Protein AF-A0A8T3NJ87-F1 (afdb_monomer_lite)

Sequence (225 aa):
AALAARLRGDHRGWWRPLTWGAAATLLGWALFVALNPFLWPAPARRTGDLFRYRQFEIDRQMRNHPNVAVRDLGDRVTLILDRALVRRTWASTTLHVPVDVALAAIGLGALLLLSWRDWRQRGLIGPAAVVIVWLLAYLVGMTWGYGYDQARYIAPIFLLATLLSGVGAEALLRSSITVWRLAPEAVSRYIRRAPVSEATPPHAQTIRAPHPGYHGGRSNVWSNR

Secondary structure (DSSP, 8-state):
-HHHHHTTS-GGGTHHHHHHHHHHHHHHHHHHHHH-GGG-S-HHHHHHHHHHHHHHHHHHHHHH-GGGB--SHHHHHHHHHHHHHTTT-S---TTS--HHHHHHHHHHHHHHHHHHHHHHHHSS--HHHHHHHHHHHHHHHHHHH--B--HHHHHHHHHHHHHHHHHHHHHHHHHHHHHHHHHHHHHHHHHHHS-----------------S-------------

pLDDT: mean 86.14, std 13.34, range [49.94, 98.0]

Foldseek 3Di:
DVVVVLVVPCPVPQCVLVVVVVVVVVVVLVVVCVVDVQCPPPNVVSVVVVVVVLLVVLVVVCVVCVVFFDDDLVVLLVLLCCVQQQPPAPDQDPVSHGLLNVLLVQLLVVLVVVQVCCCVPRVHGDSSNVVVVVLVVVSVVLSVSPGGDDPVSNVVSNVSSVVSSVSSVVSVVVVVVVCVVCVVVVVVVVVVPPPPPPPVVPPPPVPPDDDPDDDDDDDDDDDDD

Structure (mmCIF, N/CA/C/O backbone):
data_AF-A0A8T3NJ87-F1
#
_entry.id   AF-A0A8T3NJ87-F1
#
loop_
_atom_site.group_PDB
_atom_site.id
_atom_site.type_symbol
_atom_site.label_atom_id
_atom_site.label_alt_id
_atom_site.label_comp_id
_atom_site.label_asym_id
_atom_site.label_entity_id
_atom_site.label_seq_id
_atom_site.pdbx_PDB_ins_code
_atom_site.Cartn_x
_atom_site.Cartn_y
_atom_site.Cartn_z
_atom_site.occupancy
_atom_site.B_iso_or_equiv
_atom_site.auth_seq_id
_atom_site.auth_comp_id
_atom_site.auth_asym_id
_atom_site.auth_atom_id
_atom_site.pdbx_PDB_model_num
ATOM 1 N N . ALA A 1 1 ? -14.022 -35.132 21.601 1.00 62.06 1 ALA A N 1
ATOM 2 C CA . ALA A 1 1 ? -15.195 -34.952 20.712 1.00 62.06 1 ALA A CA 1
ATOM 3 C C . ALA A 1 1 ? -15.497 -33.476 20.397 1.00 62.06 1 ALA A C 1
ATOM 5 O O . ALA A 1 1 ? -15.492 -33.125 19.225 1.00 62.06 1 ALA A O 1
ATOM 6 N N . ALA A 1 2 ? -15.671 -32.588 21.389 1.00 59.38 2 ALA A N 1
ATOM 7 C CA . ALA A 1 2 ? -15.980 -31.162 21.166 1.00 59.38 2 ALA A CA 1
ATOM 8 C C . ALA A 1 2 ? -14.922 -30.383 20.346 1.00 59.38 2 ALA A C 1
ATOM 10 O O . ALA A 1 2 ? -15.280 -29.589 19.482 1.00 59.38 2 ALA A O 1
ATOM 11 N N . LEU A 1 3 ? -13.625 -30.665 20.534 1.00 60.28 3 LEU A N 1
ATOM 12 C CA . LEU A 1 3 ? -12.545 -30.081 19.719 1.00 60.28 3 LEU A CA 1
ATOM 13 C C . LEU A 1 3 ? -12.639 -30.511 18.239 1.00 60.28 3 LEU A C 1
ATOM 15 O O . LEU A 1 3 ? -12.486 -29.693 17.342 1.00 60.28 3 LEU A O 1
ATOM 19 N N . ALA A 1 4 ? -12.981 -31.778 17.984 1.00 60.84 4 ALA A N 1
ATOM 20 C CA . ALA A 1 4 ? -13.140 -32.336 16.637 1.00 60.84 4 ALA A CA 1
ATOM 21 C C . ALA A 1 4 ? -14.452 -31.911 15.944 1.00 60.84 4 ALA A C 1
ATOM 23 O O . ALA A 1 4 ? -14.543 -31.974 14.720 1.00 60.84 4 ALA A O 1
ATOM 24 N N . ALA A 1 5 ? -15.465 -31.488 16.708 1.00 60.50 5 ALA A N 1
ATOM 25 C CA . ALA A 1 5 ? -16.679 -30.856 16.187 1.00 60.50 5 ALA A CA 1
ATOM 26 C C . ALA A 1 5 ? -16.444 -29.368 15.866 1.00 60.50 5 ALA A C 1
ATOM 28 O O . ALA A 1 5 ? -16.910 -28.882 14.842 1.00 60.50 5 ALA A O 1
ATOM 29 N N . ARG A 1 6 ? -15.641 -28.664 16.679 1.00 59.31 6 ARG A N 1
ATOM 30 C CA . ARG A 1 6 ? -15.239 -27.265 16.446 1.00 59.31 6 ARG A CA 1
ATOM 31 C C . ARG A 1 6 ? -14.276 -27.115 15.263 1.00 59.31 6 ARG A C 1
ATOM 33 O O . ARG A 1 6 ? -14.372 -26.141 14.529 1.00 59.31 6 ARG A O 1
ATOM 40 N N . LEU A 1 7 ? -13.412 -28.107 15.040 1.00 58.09 7 LEU A N 1
ATOM 41 C CA . LEU A 1 7 ? -12.554 -28.200 13.853 1.00 58.09 7 LEU A CA 1
ATOM 42 C C . LEU A 1 7 ? -13.308 -28.633 12.588 1.00 58.09 7 LEU A C 1
ATOM 44 O O . LEU A 1 7 ? -12.822 -28.380 11.501 1.00 58.09 7 LEU A O 1
ATOM 48 N N . ARG A 1 8 ? -14.501 -29.234 12.709 1.00 64.44 8 ARG A N 1
ATOM 49 C CA . ARG A 1 8 ? -15.420 -29.479 11.580 1.00 64.44 8 ARG A CA 1
ATOM 50 C C . ARG A 1 8 ? -16.342 -28.287 11.289 1.00 64.44 8 ARG A C 1
ATOM 52 O O . ARG A 1 8 ? -17.201 -28.381 10.415 1.00 64.44 8 ARG A O 1
ATOM 59 N N . GLY A 1 9 ? -16.167 -27.181 12.018 1.00 58.59 9 GLY A N 1
ATOM 60 C CA . GLY A 1 9 ? -16.901 -25.935 11.844 1.00 58.59 9 GLY A CA 1
ATOM 61 C C . GLY A 1 9 ? -16.617 -25.311 10.483 1.00 58.59 9 GLY A C 1
ATOM 62 O O . GLY A 1 9 ? -15.572 -24.707 10.276 1.00 58.59 9 GLY A O 1
ATOM 63 N N . ASP A 1 10 ? -17.561 -25.509 9.570 1.00 62.88 10 ASP A N 1
ATOM 64 C CA . ASP A 1 10 ? -17.806 -24.786 8.324 1.00 62.88 10 ASP A CA 1
ATOM 65 C C . ASP A 1 10 ? -16.596 -24.032 7.728 1.00 62.88 10 ASP A C 1
ATOM 67 O O . ASP A 1 10 ? -16.538 -22.802 7.665 1.00 62.88 10 ASP A O 1
ATOM 71 N N . HIS A 1 11 ? -15.620 -24.783 7.204 1.00 59.44 11 HIS A N 1
ATOM 72 C CA . HIS A 1 11 ? -14.506 -24.237 6.417 1.00 59.44 11 HIS A CA 1
ATOM 73 C C . HIS A 1 11 ? -14.962 -23.514 5.133 1.00 59.44 11 HIS A C 1
ATOM 75 O O . HIS A 1 11 ? -14.134 -23.037 4.361 1.00 59.44 11 HIS A O 1
ATOM 81 N N . ARG A 1 12 ? -16.268 -23.401 4.863 1.00 62.94 12 ARG A N 1
ATOM 82 C CA . ARG A 1 12 ? -16.803 -22.793 3.640 1.00 62.94 12 ARG A CA 1
ATOM 83 C C . ARG A 1 12 ? -16.697 -21.259 3.602 1.00 62.94 12 ARG A C 1
ATOM 85 O O . ARG A 1 12 ? -17.141 -20.644 2.637 1.00 62.94 12 ARG A O 1
ATOM 92 N N . GLY A 1 13 ? -16.118 -20.623 4.622 1.00 69.56 13 GLY A N 1
ATOM 93 C CA . GLY A 1 13 ? -15.989 -19.163 4.689 1.00 69.56 13 GLY A CA 1
ATOM 94 C C . GLY A 1 13 ? -14.676 -18.579 4.152 1.00 69.56 13 GLY A C 1
ATOM 95 O O . GLY A 1 13 ? -14.695 -17.478 3.606 1.00 69.56 13 GLY A O 1
ATOM 96 N N . TRP A 1 14 ? -13.541 -19.278 4.289 1.00 72.75 14 TRP A N 1
ATOM 97 C CA . TRP A 1 14 ? -12.214 -18.678 4.041 1.00 72.75 14 TRP A CA 1
ATOM 98 C C . TRP A 1 14 ? -11.875 -18.519 2.556 1.00 72.75 14 TRP A C 1
ATOM 100 O O . TRP A 1 14 ? -11.101 -17.636 2.194 1.00 72.75 14 TRP A O 1
ATOM 110 N N . TRP A 1 15 ? -12.471 -19.334 1.682 1.00 80.25 15 TRP A N 1
ATOM 111 C CA . TRP A 1 15 ? -12.258 -19.216 0.240 1.00 80.25 15 TRP A CA 1
ATOM 112 C C . TRP A 1 15 ? -12.975 -18.003 -0.350 1.00 80.2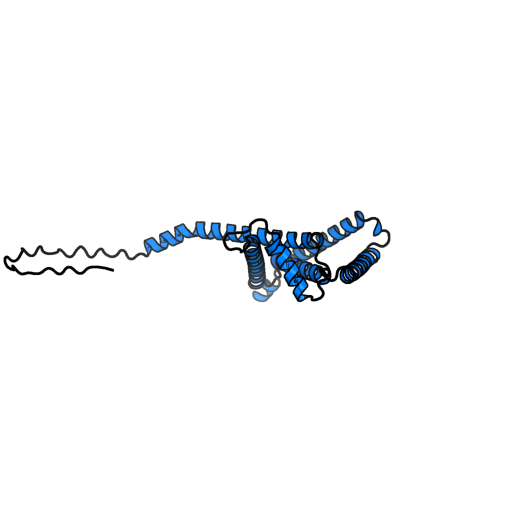5 15 TRP A C 1
ATOM 114 O O . TRP A 1 15 ? -12.520 -17.486 -1.359 1.00 80.25 15 TRP A O 1
ATOM 124 N N . ARG A 1 16 ? -14.040 -17.493 0.285 1.00 82.69 16 ARG A N 1
ATOM 125 C CA . ARG A 1 16 ? -14.822 -16.350 -0.218 1.00 82.69 16 ARG A CA 1
ATOM 126 C C . ARG A 1 16 ? -13.979 -15.100 -0.518 1.00 82.69 16 ARG A C 1
ATOM 128 O O . ARG A 1 16 ? -14.107 -14.581 -1.627 1.00 82.69 16 ARG A O 1
ATOM 135 N N . PRO A 1 17 ? -13.121 -14.597 0.395 1.00 78.94 17 PRO A N 1
ATOM 136 C CA . PRO A 1 17 ? -12.262 -13.453 0.090 1.00 78.94 17 PRO A CA 1
ATOM 137 C C . PRO A 1 17 ? -11.246 -13.761 -1.015 1.00 78.94 17 PRO A C 1
ATOM 139 O O . PRO A 1 17 ? -10.975 -12.894 -1.840 1.00 78.94 17 PRO A O 1
ATOM 142 N N . LEU A 1 18 ? -10.734 -14.994 -1.090 1.00 81.25 18 LEU A N 1
ATOM 143 C CA . LEU A 1 18 ? -9.820 -15.403 -2.160 1.00 81.25 18 LEU A CA 1
ATOM 144 C C . LEU A 1 18 ? -10.525 -15.472 -3.515 1.00 81.25 18 LEU A C 1
ATOM 146 O O . LEU A 1 18 ? -9.997 -14.960 -4.495 1.00 81.25 18 LEU A O 1
ATOM 150 N N . THR A 1 19 ? -11.731 -16.040 -3.579 1.00 86.00 19 THR A N 1
ATOM 151 C CA . THR A 1 19 ? -12.528 -16.084 -4.809 1.00 86.00 19 THR A CA 1
ATOM 152 C C . THR A 1 19 ? -12.932 -14.691 -5.255 1.00 86.00 19 THR A C 1
ATOM 154 O O . THR A 1 19 ? -12.895 -14.416 -6.447 1.00 86.00 19 THR A O 1
ATOM 157 N N . TRP A 1 20 ? -13.252 -13.789 -4.320 1.00 84.75 20 TRP A N 1
ATOM 158 C CA . TRP A 1 20 ? -13.514 -12.387 -4.643 1.00 84.75 20 TRP A CA 1
ATOM 159 C C . TRP A 1 20 ? -12.270 -11.679 -5.175 1.00 84.75 20 TRP A C 1
ATOM 161 O O . TRP A 1 20 ? -12.354 -11.006 -6.197 1.00 84.75 20 TRP A O 1
ATOM 171 N N . GLY A 1 21 ? -11.113 -11.864 -4.534 1.00 83.44 21 GLY A N 1
ATOM 172 C CA . GLY A 1 21 ? -9.844 -11.310 -5.010 1.00 83.44 21 GLY A CA 1
ATOM 173 C C . GLY A 1 21 ? -9.461 -11.839 -6.395 1.00 83.44 21 GLY A C 1
ATOM 174 O O . GLY A 1 21 ? -9.085 -11.064 -7.276 1.00 83.44 21 GLY A O 1
ATOM 175 N N . ALA A 1 22 ? -9.624 -13.144 -6.622 1.00 86.25 22 ALA A N 1
ATOM 176 C CA . ALA A 1 22 ? -9.398 -13.771 -7.919 1.00 86.25 22 ALA A CA 1
ATOM 177 C C . ALA A 1 22 ? -10.375 -13.242 -8.980 1.00 86.25 22 ALA A C 1
ATOM 179 O O . ALA A 1 22 ? -9.943 -12.867 -10.066 1.00 86.25 22 ALA A O 1
ATOM 180 N N . ALA A 1 23 ? -11.667 -13.135 -8.655 1.00 90.06 23 ALA A N 1
ATOM 181 C CA . ALA A 1 23 ? -12.681 -12.590 -9.553 1.00 90.06 23 ALA A CA 1
ATOM 182 C C . ALA A 1 23 ? -12.398 -11.125 -9.912 1.00 90.06 23 ALA A C 1
ATOM 184 O O . ALA A 1 23 ? -12.437 -10.770 -11.087 1.00 90.06 23 ALA A O 1
ATOM 185 N N . ALA A 1 24 ? -12.043 -10.289 -8.933 1.00 87.88 24 ALA A N 1
ATOM 186 C CA . ALA A 1 24 ? -11.667 -8.896 -9.166 1.00 87.88 24 ALA A CA 1
ATOM 187 C C . ALA A 1 24 ? -10.412 -8.783 -10.047 1.00 87.88 24 ALA A C 1
ATOM 189 O O . ALA A 1 24 ? -10.366 -7.952 -10.952 1.00 87.88 24 ALA A O 1
ATOM 190 N N . THR A 1 25 ? -9.420 -9.654 -9.834 1.00 87.44 25 THR A N 1
ATOM 191 C CA . THR A 1 25 ? -8.194 -9.701 -10.648 1.00 87.44 25 THR A CA 1
ATOM 192 C C . THR A 1 25 ? -8.495 -10.113 -12.087 1.00 87.44 25 THR A C 1
ATOM 194 O O . THR A 1 25 ? -8.031 -9.464 -13.023 1.00 87.44 25 THR A O 1
ATOM 197 N N . LEU A 1 26 ? -9.304 -11.159 -12.278 1.00 93.31 26 LEU A N 1
ATOM 198 C CA . LEU A 1 26 ? -9.719 -11.622 -13.603 1.00 93.31 26 LEU A CA 1
ATOM 199 C C . LEU A 1 26 ? -10.547 -10.569 -14.335 1.00 93.31 26 LEU A C 1
ATOM 201 O O . LEU A 1 26 ? -10.311 -10.337 -15.517 1.00 93.31 26 LEU A O 1
ATOM 205 N N . LEU A 1 27 ? -11.471 -9.902 -13.641 1.00 96.00 27 LEU A N 1
ATOM 206 C CA . LEU A 1 27 ? -12.260 -8.812 -14.206 1.00 96.00 27 LEU A CA 1
ATOM 207 C C . LEU A 1 27 ? -11.368 -7.635 -14.613 1.00 96.00 27 LEU A C 1
ATOM 209 O O . LEU A 1 27 ? -11.495 -7.133 -15.726 1.00 96.00 27 LEU A O 1
ATOM 213 N N . GLY A 1 28 ? -10.437 -7.223 -13.749 1.00 92.19 28 GLY A N 1
ATOM 214 C CA . GLY A 1 28 ? -9.475 -6.165 -14.058 1.00 92.19 28 GLY A CA 1
ATOM 215 C C . GLY A 1 28 ? -8.597 -6.510 -15.261 1.00 92.19 28 GLY A C 1
ATOM 216 O O . GLY A 1 28 ? -8.410 -5.679 -16.148 1.00 92.19 28 GLY A O 1
ATOM 217 N N . TRP A 1 29 ? -8.114 -7.753 -15.342 1.00 94.31 29 TRP A N 1
ATOM 218 C CA . TRP A 1 29 ? -7.355 -8.237 -16.495 1.00 94.31 29 TRP A CA 1
ATOM 219 C C . TRP A 1 29 ? -8.206 -8.280 -17.770 1.00 94.31 29 TRP A C 1
ATOM 221 O O . TRP A 1 29 ? -7.756 -7.817 -18.814 1.00 94.31 29 TRP A O 1
ATOM 231 N N . ALA A 1 30 ? -9.447 -8.763 -17.692 1.00 96.31 30 ALA A N 1
ATOM 232 C CA . ALA A 1 30 ? -10.365 -8.795 -18.827 1.00 96.31 30 ALA A CA 1
ATOM 233 C C . ALA A 1 30 ? -10.684 -7.382 -19.340 1.00 96.31 30 ALA A C 1
ATOM 235 O O . ALA A 1 30 ? -10.637 -7.152 -20.545 1.00 96.31 30 ALA A O 1
ATOM 236 N N . LEU A 1 31 ? -10.931 -6.421 -18.442 1.00 97.50 31 LEU A N 1
ATOM 237 C CA . LEU A 1 31 ? -11.119 -5.011 -18.798 1.00 97.50 31 LEU A CA 1
ATOM 238 C C . LEU A 1 31 ? -9.858 -4.420 -19.434 1.00 97.50 31 LEU A C 1
ATOM 240 O O . LEU A 1 31 ? -9.946 -3.760 -20.465 1.00 97.50 31 LEU A O 1
ATOM 244 N N . PHE A 1 32 ? -8.678 -4.697 -18.875 1.00 95.50 32 PHE A N 1
ATOM 245 C CA . PHE A 1 32 ? -7.408 -4.282 -19.469 1.00 95.50 32 PHE A CA 1
ATOM 246 C C . PHE A 1 32 ? -7.235 -4.844 -20.887 1.00 95.50 32 PHE A C 1
ATOM 248 O O . PHE A 1 32 ? -6.876 -4.099 -21.795 1.00 95.50 32 PHE A O 1
ATOM 255 N N . VAL A 1 33 ? -7.540 -6.125 -21.106 1.00 96.56 33 VAL A N 1
ATOM 256 C CA . VAL A 1 33 ? -7.509 -6.754 -22.434 1.00 96.56 33 VAL A CA 1
ATOM 257 C C . VAL A 1 33 ? -8.535 -6.133 -23.378 1.00 96.56 33 VAL A C 1
ATOM 259 O O . VAL A 1 33 ? -8.214 -5.892 -24.539 1.00 96.56 33 VAL A O 1
ATOM 262 N N . ALA A 1 34 ? -9.748 -5.855 -22.902 1.00 97.25 34 ALA A N 1
ATOM 263 C CA . ALA A 1 34 ? -10.816 -5.285 -23.713 1.00 97.25 34 ALA A CA 1
ATOM 264 C C . ALA A 1 34 ? -10.503 -3.853 -24.174 1.00 97.25 34 ALA A C 1
ATOM 266 O O . ALA A 1 34 ? -10.769 -3.501 -25.319 1.00 97.25 34 ALA A O 1
ATOM 267 N N . LEU A 1 35 ? -9.901 -3.043 -23.300 1.00 97.62 35 LEU A N 1
ATOM 268 C CA . LEU A 1 35 ? -9.562 -1.644 -23.578 1.00 97.62 35 LEU A CA 1
ATOM 269 C C . LEU A 1 35 ? -8.265 -1.474 -24.384 1.00 97.62 35 LEU A C 1
ATOM 271 O O . LEU A 1 35 ? -7.985 -0.377 -24.861 1.00 97.62 35 LEU A O 1
ATOM 275 N N . ASN A 1 36 ? -7.467 -2.535 -24.547 1.00 96.69 36 ASN A N 1
ATOM 276 C CA . ASN A 1 36 ? -6.195 -2.493 -25.266 1.00 96.69 36 ASN A CA 1
ATOM 277 C C . ASN A 1 36 ? -6.232 -3.422 -26.491 1.00 96.69 36 ASN A C 1
ATOM 279 O O . ASN A 1 36 ? -5.786 -4.570 -26.401 1.00 96.69 36 ASN A O 1
ATOM 283 N N . PRO A 1 37 ? -6.683 -2.937 -27.666 1.00 96.19 37 PRO A N 1
ATOM 284 C CA . PRO A 1 37 ? -6.820 -3.766 -28.869 1.00 96.19 37 PRO A CA 1
ATOM 285 C C . PRO A 1 37 ? -5.487 -4.364 -29.343 1.00 96.19 37 PRO A C 1
ATOM 287 O O . PRO A 1 37 ? -5.461 -5.419 -29.975 1.00 96.19 37 PRO A O 1
ATOM 290 N N . PHE A 1 38 ? -4.353 -3.763 -28.963 1.00 95.81 38 PHE A N 1
ATOM 291 C CA . PHE A 1 38 ? -3.018 -4.321 -29.192 1.00 95.81 38 PHE A CA 1
ATOM 292 C C . PHE A 1 38 ? -2.811 -5.704 -28.569 1.00 95.81 38 PHE A C 1
ATOM 294 O O . PHE A 1 38 ? -1.913 -6.422 -28.999 1.00 95.81 38 PHE A O 1
ATOM 301 N N . LEU A 1 39 ? -3.616 -6.110 -27.586 1.00 96.62 39 LEU A N 1
ATOM 302 C CA . LEU A 1 39 ? -3.526 -7.432 -26.968 1.00 96.62 39 LEU A CA 1
ATOM 303 C C . LEU A 1 39 ? -4.227 -8.525 -27.791 1.00 96.62 39 LEU A C 1
ATOM 305 O O . LEU A 1 39 ? -3.948 -9.708 -27.597 1.00 96.62 39 LEU A O 1
ATOM 309 N N . TRP A 1 40 ? -5.074 -8.167 -28.757 1.00 96.31 40 TRP A N 1
ATOM 310 C CA . TRP A 1 40 ? -5.839 -9.129 -29.556 1.00 96.31 40 TRP A CA 1
ATOM 311 C C . TRP A 1 40 ? -5.037 -9.576 -30.784 1.00 96.31 40 TRP A C 1
ATOM 313 O O . TRP A 1 40 ? -4.435 -8.727 -31.443 1.00 96.31 40 TRP A O 1
ATOM 323 N N . PRO A 1 41 ? -4.982 -10.878 -31.137 1.00 96.38 41 PRO A N 1
ATOM 324 C CA . PRO A 1 41 ? -5.853 -11.982 -30.707 1.00 96.38 41 PRO A CA 1
ATOM 325 C C . PRO A 1 41 ? -5.274 -12.882 -29.599 1.00 96.38 41 PRO A C 1
ATOM 327 O O . PRO A 1 41 ? -5.918 -13.839 -29.187 1.00 96.38 41 PRO A O 1
ATOM 330 N N . ALA A 1 42 ? -4.053 -12.618 -29.129 1.00 97.69 42 ALA A N 1
ATOM 331 C CA . ALA A 1 42 ? -3.342 -13.488 -28.189 1.00 97.69 42 ALA A CA 1
ATOM 332 C C . ALA A 1 42 ? -3.046 -12.746 -26.870 1.00 97.69 42 ALA A C 1
ATOM 334 O O . ALA A 1 42 ? -1.883 -12.409 -26.623 1.00 97.69 42 ALA A O 1
ATOM 335 N N . PRO A 1 43 ? -4.061 -12.481 -26.022 1.00 96.88 43 PRO A N 1
ATOM 336 C CA . PRO A 1 43 ? -3.953 -11.543 -24.905 1.00 96.88 43 PRO A CA 1
ATOM 337 C C . PRO A 1 43 ? -2.868 -11.931 -23.907 1.00 96.88 43 PRO A C 1
ATOM 339 O O . PRO A 1 43 ? -2.007 -11.113 -23.613 1.00 96.88 43 PRO A O 1
ATOM 342 N N . ALA A 1 44 ? -2.824 -13.191 -23.465 1.00 96.81 44 ALA A N 1
ATOM 343 C CA . ALA A 1 44 ? -1.815 -13.647 -22.509 1.00 96.81 44 ALA A CA 1
ATOM 344 C C . ALA A 1 44 ? -0.378 -13.466 -23.038 1.00 96.81 44 ALA A C 1
ATOM 346 O O . ALA A 1 44 ? 0.470 -12.893 -22.353 1.00 96.81 44 ALA A O 1
ATOM 347 N N . ARG A 1 45 ? -0.115 -13.890 -24.285 1.00 97.75 45 ARG A N 1
ATOM 348 C CA . ARG A 1 45 ? 1.208 -13.746 -24.915 1.00 97.75 45 ARG A CA 1
ATOM 349 C C . ARG A 1 45 ? 1.589 -12.274 -25.070 1.00 97.75 45 ARG A C 1
ATOM 351 O O . ARG A 1 45 ? 2.673 -11.886 -24.651 1.00 97.75 45 ARG A O 1
ATOM 358 N N . ARG A 1 46 ? 0.685 -11.452 -25.613 1.00 96.88 46 ARG A N 1
ATOM 359 C CA . ARG A 1 46 ? 0.950 -10.029 -25.870 1.00 96.88 46 ARG A CA 1
ATOM 360 C C . ARG A 1 46 ? 1.063 -9.204 -24.590 1.00 96.88 46 ARG A C 1
ATOM 362 O O . ARG A 1 46 ? 1.842 -8.261 -24.557 1.00 96.88 46 ARG A O 1
ATOM 369 N N . THR A 1 47 ? 0.364 -9.575 -23.517 1.00 95.38 47 THR A N 1
ATOM 370 C CA . THR A 1 47 ? 0.599 -9.001 -22.184 1.00 95.38 47 THR A CA 1
ATOM 371 C C . THR A 1 47 ? 2.017 -9.321 -21.705 1.00 95.38 47 THR A C 1
ATOM 373 O O . THR A 1 47 ? 2.709 -8.429 -21.222 1.00 95.38 47 THR A O 1
ATOM 376 N N . GLY A 1 48 ? 2.488 -10.558 -21.898 1.00 96.06 48 GLY A N 1
ATOM 377 C CA . GLY A 1 48 ? 3.883 -10.923 -21.636 1.00 96.06 48 GLY A CA 1
ATOM 378 C C . GLY A 1 48 ? 4.878 -10.085 -22.448 1.00 96.06 48 GLY A C 1
ATOM 379 O O . GLY A 1 48 ? 5.851 -9.576 -21.895 1.00 96.06 48 GLY A O 1
ATOM 380 N N . ASP A 1 49 ? 4.606 -9.879 -23.738 1.00 96.06 49 ASP A N 1
ATOM 381 C CA . ASP A 1 49 ? 5.448 -9.052 -24.610 1.00 96.06 49 ASP A CA 1
ATOM 382 C C . ASP A 1 49 ? 5.458 -7.575 -24.183 1.00 96.06 49 ASP A C 1
ATOM 384 O O . ASP A 1 49 ? 6.521 -6.956 -24.199 1.00 96.06 49 ASP A O 1
ATOM 388 N N . LEU A 1 50 ? 4.329 -7.024 -23.712 1.00 94.56 50 LEU A N 1
ATOM 389 C CA . LEU A 1 50 ? 4.282 -5.677 -23.127 1.00 94.56 50 LEU A CA 1
ATOM 390 C C . LEU A 1 50 ? 5.193 -5.555 -21.904 1.00 94.56 50 LEU A C 1
ATOM 392 O O . LEU A 1 50 ? 5.923 -4.572 -21.793 1.00 94.56 50 LEU A O 1
ATOM 396 N N . PHE A 1 51 ? 5.193 -6.542 -21.003 1.00 92.69 51 PHE A N 1
ATOM 397 C CA . PHE A 1 51 ? 6.084 -6.521 -19.839 1.00 92.69 51 PHE A CA 1
ATOM 398 C C . PHE A 1 51 ? 7.560 -6.581 -20.242 1.00 92.69 51 PHE A C 1
ATOM 400 O O . PHE A 1 51 ? 8.363 -5.816 -19.708 1.00 92.69 51 PHE A O 1
ATOM 407 N N . ARG A 1 52 ? 7.922 -7.429 -21.214 1.00 95.06 52 ARG A N 1
ATOM 408 C CA . ARG A 1 52 ? 9.300 -7.503 -21.733 1.00 95.06 52 ARG A CA 1
ATOM 409 C C . ARG A 1 52 ? 9.723 -6.202 -22.409 1.00 95.06 52 ARG A C 1
ATOM 411 O O . ARG A 1 52 ? 10.800 -5.687 -22.122 1.00 95.06 52 ARG A O 1
ATOM 418 N N . TYR A 1 53 ? 8.868 -5.652 -23.271 1.00 95.19 53 TYR A N 1
ATOM 419 C CA . TYR A 1 53 ? 9.113 -4.368 -23.925 1.00 95.19 53 TYR A CA 1
ATOM 420 C C . TYR A 1 53 ? 9.301 -3.258 -22.891 1.00 95.19 53 TYR A C 1
ATOM 422 O O . TYR A 1 53 ? 10.228 -2.458 -22.997 1.00 95.19 53 TYR A O 1
ATOM 430 N N . ARG A 1 54 ? 8.469 -3.250 -21.846 1.00 92.62 54 ARG A N 1
ATOM 431 C CA . ARG A 1 54 ? 8.558 -2.282 -20.759 1.00 92.62 54 ARG A CA 1
ATOM 432 C C . ARG A 1 54 ? 9.872 -2.392 -19.983 1.00 92.62 54 ARG A C 1
ATOM 434 O O . ARG A 1 54 ? 10.467 -1.362 -19.681 1.00 92.62 54 ARG A O 1
ATOM 441 N N . GLN A 1 55 ? 10.339 -3.605 -19.689 1.00 93.31 55 GLN A N 1
ATOM 442 C CA . GLN A 1 55 ? 11.653 -3.820 -19.070 1.00 93.31 55 GLN A CA 1
ATOM 443 C C . GLN A 1 55 ? 12.781 -3.296 -19.967 1.00 93.31 55 GLN A C 1
ATOM 445 O O . GLN A 1 55 ? 13.598 -2.498 -19.516 1.00 93.31 55 GLN A O 1
ATOM 450 N N . PHE A 1 56 ? 12.762 -3.643 -21.257 1.00 95.94 56 PHE A N 1
ATOM 451 C CA . PHE A 1 56 ? 13.741 -3.151 -22.229 1.00 95.94 56 PHE A CA 1
ATOM 452 C C . PHE A 1 56 ? 13.757 -1.616 -22.333 1.00 95.94 56 PHE A C 1
ATOM 454 O O . PHE A 1 56 ? 14.823 -0.998 -22.402 1.00 95.94 56 PHE A O 1
ATOM 461 N N . GLU A 1 57 ? 12.580 -0.986 -22.341 1.00 94.88 57 GLU A N 1
ATOM 462 C CA . GLU A 1 57 ? 12.440 0.469 -22.372 1.00 94.88 57 GLU A CA 1
ATOM 463 C C . GLU A 1 57 ? 13.060 1.116 -21.127 1.00 94.88 57 GLU A C 1
ATOM 465 O O . GLU A 1 57 ? 13.796 2.095 -21.254 1.00 94.88 57 GLU A O 1
ATOM 470 N N . ILE A 1 58 ? 12.804 0.556 -19.940 1.00 93.88 58 ILE A N 1
ATOM 471 C CA . ILE A 1 58 ? 13.373 1.035 -18.674 1.00 93.88 58 ILE A CA 1
ATOM 472 C C . ILE A 1 58 ? 14.894 0.899 -18.689 1.00 93.88 58 ILE A C 1
ATOM 474 O O . ILE A 1 58 ? 15.584 1.871 -18.392 1.00 93.88 58 ILE A O 1
ATOM 478 N N . ASP A 1 59 ? 15.432 -0.240 -19.123 1.00 94.88 59 ASP A N 1
ATOM 479 C CA . ASP A 1 59 ? 16.879 -0.440 -19.228 1.00 94.88 59 ASP A CA 1
ATOM 480 C C . ASP A 1 59 ? 17.523 0.568 -20.188 1.00 94.88 59 ASP A C 1
ATOM 482 O O . ASP A 1 59 ? 18.598 1.115 -19.921 1.00 94.88 59 ASP A O 1
ATOM 486 N N . ARG A 1 60 ? 16.859 0.855 -21.314 1.00 96.25 60 ARG A N 1
ATOM 487 C CA . ARG A 1 60 ? 17.297 1.886 -22.261 1.00 96.25 60 ARG A CA 1
ATOM 488 C C . ARG A 1 60 ? 17.254 3.279 -21.629 1.00 96.25 60 ARG A C 1
ATOM 490 O O . ARG A 1 60 ? 18.211 4.033 -21.785 1.00 96.25 60 ARG A O 1
ATOM 497 N N . GLN A 1 61 ? 16.189 3.619 -20.905 1.00 95.31 61 GLN A N 1
ATOM 498 C CA . GLN A 1 61 ? 16.062 4.898 -20.199 1.00 95.31 61 GLN A CA 1
ATOM 499 C C . GLN A 1 61 ? 17.143 5.056 -19.123 1.00 95.31 61 GLN A C 1
ATOM 501 O O . GLN A 1 61 ? 17.762 6.112 -19.044 1.00 95.31 61 GLN A O 1
ATOM 506 N N . MET A 1 62 ? 17.447 3.999 -18.368 1.00 95.38 62 MET A N 1
ATOM 507 C CA . MET A 1 62 ? 18.514 3.997 -17.363 1.00 95.38 62 MET A CA 1
ATOM 508 C C . MET A 1 62 ? 19.907 4.217 -17.969 1.00 95.38 62 MET A C 1
ATOM 510 O O . MET A 1 62 ? 20.747 4.860 -17.343 1.00 95.38 62 MET A O 1
ATOM 514 N N . ARG A 1 63 ? 20.169 3.699 -19.179 1.00 96.00 63 ARG A N 1
ATOM 515 C CA . ARG A 1 63 ? 21.424 3.963 -19.910 1.00 96.00 63 ARG A CA 1
ATOM 516 C C . ARG A 1 63 ? 21.502 5.399 -20.423 1.00 96.00 63 ARG A C 1
ATOM 518 O O . ARG A 1 63 ? 22.566 6.003 -20.363 1.00 96.00 63 ARG A O 1
ATOM 525 N N . ASN A 1 64 ? 20.385 5.932 -20.908 1.00 97.31 64 ASN A N 1
ATOM 526 C CA . ASN A 1 64 ? 20.333 7.266 -21.505 1.00 97.31 64 ASN A CA 1
ATOM 527 C C . ASN A 1 64 ? 20.277 8.397 -20.464 1.00 97.31 64 ASN A C 1
ATOM 529 O O . ASN A 1 64 ? 20.707 9.509 -20.757 1.00 97.31 64 ASN A O 1
ATOM 533 N N . HIS A 1 65 ? 19.760 8.128 -19.261 1.00 96.19 65 HIS A N 1
ATOM 534 C CA . HIS A 1 65 ? 19.638 9.107 -18.177 1.00 96.19 65 HIS A CA 1
ATOM 535 C C . HIS A 1 65 ? 20.165 8.521 -16.857 1.00 96.19 65 HIS A C 1
ATOM 537 O O . HIS A 1 65 ? 19.392 8.207 -15.945 1.00 96.19 65 HIS A O 1
ATOM 543 N N . PRO A 1 66 ? 21.493 8.349 -16.736 1.00 95.50 66 PRO A N 1
ATOM 544 C CA . PRO A 1 66 ? 22.099 7.701 -15.575 1.00 95.50 66 PRO A CA 1
ATOM 545 C C . PRO A 1 66 ? 21.873 8.470 -14.264 1.00 95.50 66 PRO A C 1
ATOM 547 O O . PRO A 1 66 ? 21.907 7.869 -13.198 1.00 95.50 66 PRO A O 1
ATOM 550 N N . ASN A 1 67 ? 21.592 9.773 -14.328 1.00 95.06 67 ASN A N 1
ATOM 551 C CA . ASN A 1 67 ? 21.336 10.632 -13.170 1.00 95.06 67 ASN A CA 1
ATOM 552 C C . ASN A 1 67 ? 19.999 10.357 -12.451 1.00 95.06 67 ASN A C 1
ATOM 554 O O . ASN A 1 67 ? 19.811 10.837 -11.339 1.00 95.06 67 ASN A O 1
ATOM 558 N N . VAL A 1 68 ? 19.073 9.619 -13.073 1.00 93.88 68 VAL A N 1
ATOM 559 C CA . VAL A 1 68 ? 17.766 9.243 -12.488 1.00 93.88 68 VAL A CA 1
ATOM 560 C C . VAL A 1 68 ? 17.536 7.726 -12.482 1.00 93.88 68 VAL A C 1
ATOM 562 O O . VAL A 1 68 ? 16.434 7.248 -12.201 1.00 93.88 68 VAL A O 1
ATOM 565 N N . ALA A 1 69 ? 18.571 6.958 -12.823 1.00 95.81 69 ALA A N 1
ATOM 566 C CA . ALA A 1 69 ? 18.534 5.506 -12.843 1.00 95.81 69 ALA A CA 1
ATOM 567 C C . ALA A 1 69 ? 18.731 4.947 -11.429 1.00 95.81 69 ALA A C 1
ATOM 569 O O . ALA A 1 69 ? 19.707 5.277 -10.759 1.00 95.81 69 ALA A O 1
ATOM 570 N N . VAL A 1 70 ? 17.849 4.040 -11.005 1.00 95.50 70 VAL A N 1
ATOM 571 C CA . VAL A 1 70 ? 17.926 3.391 -9.688 1.00 95.50 70 VAL A CA 1
ATOM 572 C C . VAL A 1 70 ? 18.187 1.904 -9.890 1.00 95.50 70 VAL A C 1
ATOM 574 O O . VAL A 1 70 ? 17.327 1.153 -10.364 1.00 95.50 70 VAL A O 1
ATOM 577 N N . ARG A 1 71 ? 19.411 1.465 -9.594 1.00 94.31 71 ARG A N 1
ATOM 578 C CA . ARG A 1 71 ? 19.850 0.087 -9.871 1.00 94.31 71 ARG A CA 1
ATOM 579 C C . ARG A 1 71 ? 19.613 -0.852 -8.698 1.00 94.31 71 ARG A C 1
ATOM 581 O O . ARG A 1 71 ? 19.154 -1.966 -8.925 1.00 94.31 71 ARG A O 1
ATOM 588 N N . ASP A 1 72 ? 19.896 -0.397 -7.485 1.00 96.31 72 ASP A N 1
ATOM 589 C CA . ASP A 1 72 ? 19.771 -1.215 -6.285 1.00 96.31 72 ASP A CA 1
ATOM 590 C C . ASP A 1 72 ? 18.306 -1.375 -5.845 1.00 96.31 72 ASP A C 1
ATOM 592 O O . ASP A 1 72 ? 17.515 -0.433 -5.907 1.00 96.31 72 ASP A O 1
ATOM 596 N N . LEU A 1 73 ? 17.927 -2.579 -5.406 1.00 95.25 73 LEU A N 1
ATOM 597 C CA . LEU A 1 73 ? 16.555 -2.867 -4.977 1.00 95.25 73 LEU A CA 1
ATOM 598 C C . LEU A 1 73 ? 16.184 -2.141 -3.677 1.00 95.25 73 LEU A C 1
ATOM 600 O O . LEU A 1 73 ? 15.043 -1.696 -3.541 1.00 95.25 73 LEU A O 1
ATOM 604 N N . GLY A 1 74 ? 17.123 -1.994 -2.743 1.00 96.75 74 GLY A N 1
ATOM 605 C CA . GLY A 1 74 ? 16.927 -1.248 -1.502 1.00 96.75 74 GLY A CA 1
ATOM 606 C C . GLY A 1 74 ? 16.708 0.239 -1.766 1.00 96.75 74 GLY A C 1
ATOM 607 O O . GLY A 1 74 ? 15.761 0.825 -1.230 1.00 96.75 74 GLY A O 1
ATOM 608 N N . ASP A 1 75 ? 17.495 0.828 -2.669 1.00 95.88 75 ASP A N 1
ATOM 609 C CA . ASP A 1 75 ? 17.302 2.218 -3.105 1.00 95.88 75 ASP A CA 1
ATOM 610 C C . ASP A 1 75 ? 15.928 2.419 -3.753 1.00 95.88 75 ASP A C 1
ATOM 612 O O . ASP A 1 75 ? 15.248 3.413 -3.490 1.00 95.88 75 ASP A O 1
ATOM 616 N N . ARG A 1 76 ? 15.466 1.451 -4.558 1.00 95.12 76 ARG A N 1
ATOM 617 C CA . ARG A 1 76 ? 14.126 1.495 -5.167 1.00 95.12 76 ARG A CA 1
ATOM 618 C C . ARG A 1 76 ? 13.026 1.480 -4.120 1.00 95.12 76 ARG A C 1
ATOM 620 O O . ARG A 1 76 ? 12.116 2.296 -4.215 1.00 95.12 76 ARG A O 1
ATOM 627 N N . VAL A 1 77 ? 13.094 0.585 -3.129 1.00 95.06 77 VAL A N 1
ATOM 628 C CA . VAL A 1 77 ? 12.118 0.551 -2.023 1.00 95.06 77 VAL A CA 1
ATOM 629 C C . VAL A 1 77 ? 12.119 1.884 -1.283 1.00 95.06 77 VAL A C 1
ATOM 631 O O . VAL A 1 77 ? 11.057 2.462 -1.061 1.00 95.06 77 VAL A O 1
ATOM 634 N N . THR A 1 78 ? 13.302 2.398 -0.955 1.00 95.31 78 THR A N 1
ATOM 635 C CA . THR A 1 78 ? 13.454 3.652 -0.212 1.00 95.31 78 THR A CA 1
ATOM 636 C C . THR A 1 78 ? 12.864 4.828 -0.984 1.00 95.31 78 THR A C 1
ATOM 638 O O . THR A 1 78 ? 12.062 5.577 -0.432 1.00 95.31 78 THR A O 1
ATOM 641 N N . LEU A 1 79 ? 13.173 4.954 -2.277 1.00 93.62 79 LEU A N 1
ATOM 642 C CA . LEU A 1 79 ? 12.616 5.997 -3.140 1.00 93.62 79 LEU A CA 1
ATOM 643 C C . LEU A 1 79 ? 11.105 5.860 -3.310 1.00 93.62 79 LEU A C 1
ATOM 645 O O . LEU A 1 79 ? 10.394 6.857 -3.245 1.00 93.62 79 LEU A O 1
ATOM 649 N N . ILE A 1 80 ? 10.595 4.644 -3.498 1.00 93.19 80 ILE A N 1
ATOM 650 C CA . ILE A 1 80 ? 9.156 4.376 -3.591 1.00 93.19 80 ILE A CA 1
ATOM 651 C C . ILE A 1 80 ? 8.435 4.869 -2.330 1.00 93.19 80 ILE A C 1
ATOM 653 O O . ILE A 1 80 ? 7.444 5.594 -2.436 1.00 93.19 80 ILE A O 1
ATOM 657 N N . LEU A 1 81 ? 8.947 4.516 -1.147 1.00 92.19 81 LEU A N 1
ATOM 658 C CA . LEU A 1 81 ? 8.354 4.902 0.131 1.00 92.19 81 LEU A CA 1
ATOM 659 C C . LEU A 1 81 ? 8.493 6.406 0.394 1.00 92.19 81 LEU A C 1
ATOM 661 O O . LEU A 1 81 ? 7.506 7.044 0.743 1.00 92.19 81 LEU A O 1
ATOM 665 N N . ASP A 1 82 ? 9.666 6.996 0.158 1.00 92.75 82 ASP A N 1
ATOM 666 C CA . ASP A 1 82 ? 9.896 8.441 0.290 1.00 92.75 82 ASP A CA 1
ATOM 667 C C . ASP A 1 82 ? 8.958 9.244 -0.624 1.00 92.75 82 ASP A C 1
ATOM 669 O O . ASP A 1 82 ? 8.296 10.195 -0.204 1.00 92.75 82 ASP A O 1
ATOM 673 N N . ARG A 1 83 ? 8.820 8.832 -1.885 1.00 90.62 83 ARG A N 1
ATOM 674 C CA . ARG A 1 83 ? 7.962 9.528 -2.845 1.00 90.62 83 ARG A CA 1
ATOM 675 C C . ARG A 1 83 ? 6.482 9.387 -2.515 1.00 90.62 83 ARG A C 1
ATOM 677 O O . ARG A 1 83 ? 5.745 10.351 -2.712 1.00 90.62 83 ARG A O 1
ATOM 684 N N . ALA A 1 84 ? 6.048 8.216 -2.058 1.00 89.56 84 ALA A N 1
ATOM 685 C CA . ALA A 1 84 ? 4.642 7.952 -1.781 1.00 89.56 84 ALA A CA 1
ATOM 686 C C . ALA A 1 84 ? 4.181 8.488 -0.424 1.00 89.56 84 ALA A C 1
ATOM 688 O O . ALA A 1 84 ? 3.055 8.965 -0.321 1.00 89.56 84 ALA A O 1
ATOM 689 N N . LEU A 1 85 ? 5.039 8.411 0.595 1.00 89.38 85 LEU A N 1
ATOM 690 C CA . LEU A 1 85 ? 4.685 8.723 1.976 1.00 89.38 85 LEU A CA 1
ATOM 691 C C . LEU A 1 85 ? 5.262 10.048 2.467 1.00 89.38 85 LEU A C 1
ATOM 693 O O . LEU A 1 85 ? 4.746 10.564 3.445 1.00 89.38 85 LEU A O 1
ATOM 697 N N . VAL A 1 86 ? 6.302 10.609 1.838 1.00 89.19 86 VAL A N 1
ATOM 698 C CA . VAL A 1 86 ? 6.968 11.825 2.345 1.00 89.19 86 VAL A CA 1
ATOM 699 C C . VAL A 1 86 ? 6.833 13.006 1.394 1.00 89.19 86 VAL A C 1
ATOM 701 O O . VAL A 1 86 ? 6.303 14.047 1.765 1.00 89.19 86 VAL A O 1
ATOM 704 N N . ARG A 1 87 ? 7.291 12.875 0.148 1.00 86.50 87 ARG A N 1
ATOM 705 C CA . ARG A 1 87 ? 7.420 14.036 -0.755 1.00 86.50 87 ARG A CA 1
ATOM 706 C C . ARG A 1 87 ? 6.140 14.444 -1.480 1.00 86.50 87 ARG A C 1
ATOM 708 O O . ARG A 1 87 ? 6.117 15.515 -2.081 1.00 86.50 87 ARG A O 1
ATOM 715 N N . ARG A 1 88 ? 5.111 13.594 -1.507 1.00 80.12 88 ARG A N 1
ATOM 716 C CA . ARG A 1 88 ? 3.848 13.847 -2.237 1.00 80.12 88 ARG A CA 1
ATOM 717 C C . ARG A 1 88 ? 2.611 13.837 -1.344 1.00 80.12 88 ARG A C 1
ATOM 719 O O . ARG A 1 88 ? 1.501 13.628 -1.824 1.00 80.12 88 ARG A O 1
ATOM 726 N N . THR A 1 89 ? 2.807 14.052 -0.054 1.00 77.69 89 THR A N 1
ATOM 727 C CA . THR A 1 89 ? 1.729 14.122 0.933 1.00 77.69 89 THR A CA 1
ATOM 728 C C . THR A 1 89 ? 0.981 15.437 0.863 1.00 77.69 89 THR A C 1
ATOM 730 O O . THR A 1 89 ? 1.557 16.467 0.514 1.00 77.69 89 THR A O 1
ATOM 733 N N . TRP A 1 90 ? -0.294 15.408 1.235 1.00 67.75 90 TRP A N 1
ATOM 734 C CA . TRP A 1 90 ? -1.182 16.566 1.108 1.00 67.75 90 TRP A CA 1
ATOM 735 C C . TRP A 1 90 ? -0.999 17.571 2.252 1.00 67.75 90 TRP A C 1
ATOM 737 O O . TRP A 1 90 ? -1.357 18.737 2.104 1.00 67.75 90 TRP A O 1
ATOM 747 N N . ALA A 1 91 ? -0.416 17.142 3.378 1.00 68.81 91 ALA A N 1
ATOM 748 C CA . ALA A 1 91 ? -0.232 17.972 4.563 1.00 68.81 91 ALA A CA 1
ATOM 749 C C . ALA A 1 91 ? 1.145 17.743 5.210 1.00 68.81 91 ALA A C 1
ATOM 751 O O . ALA A 1 91 ? 1.378 16.727 5.873 1.00 68.81 91 ALA A O 1
ATOM 752 N N . SER A 1 92 ? 2.052 18.711 5.056 1.00 66.12 92 SER A N 1
ATOM 753 C CA . SER A 1 92 ? 3.228 18.826 5.919 1.00 66.12 92 SER A CA 1
ATOM 754 C C . SER A 1 92 ? 2.804 19.440 7.257 1.00 66.12 92 SER A C 1
ATOM 756 O O . SER A 1 92 ? 2.161 20.487 7.306 1.00 66.12 92 SER A O 1
ATOM 758 N N . THR A 1 93 ? 3.127 18.771 8.364 1.00 74.19 93 THR A N 1
ATOM 759 C CA . THR A 1 93 ? 2.913 19.321 9.712 1.00 74.19 93 THR A CA 1
ATOM 760 C C . THR A 1 93 ? 4.144 20.102 10.172 1.00 74.19 93 THR A C 1
ATOM 762 O O . THR A 1 93 ? 5.241 19.918 9.644 1.00 74.19 93 THR A O 1
ATOM 765 N N . THR A 1 94 ? 3.996 20.931 11.207 1.00 76.81 94 THR A N 1
ATOM 766 C CA . THR A 1 94 ? 5.116 21.619 11.881 1.00 76.81 94 THR A CA 1
ATOM 767 C C . THR A 1 94 ? 6.176 20.659 12.431 1.00 76.81 94 THR A C 1
ATOM 769 O O . THR A 1 94 ? 7.342 21.026 12.550 1.00 76.81 94 THR A O 1
ATOM 772 N N . LEU A 1 95 ? 5.801 19.408 12.715 1.00 75.12 95 LEU A N 1
ATOM 773 C CA . LEU A 1 95 ? 6.709 18.355 13.174 1.00 75.12 95 LEU A CA 1
ATOM 774 C C . LEU A 1 95 ? 7.549 17.744 12.041 1.00 75.12 95 LEU A C 1
ATOM 776 O O . LEU A 1 95 ? 8.314 16.822 12.300 1.00 75.12 95 LEU A O 1
ATOM 780 N N . HIS A 1 96 ? 7.408 18.218 10.796 1.00 79.62 96 HIS A N 1
ATOM 781 C CA . HIS A 1 96 ? 8.059 17.670 9.596 1.00 79.62 96 HIS A CA 1
ATOM 782 C C . HIS A 1 96 ? 7.747 16.188 9.323 1.00 79.62 96 HIS A C 1
ATOM 784 O O . HIS A 1 96 ? 8.301 15.598 8.398 1.00 79.62 96 HIS A O 1
ATOM 790 N N . VAL A 1 97 ? 6.822 15.592 10.080 1.00 82.81 97 VAL A N 1
ATOM 791 C CA . VAL A 1 97 ? 6.269 14.267 9.813 1.00 82.81 97 VAL A CA 1
ATOM 792 C C . VAL A 1 97 ? 4.957 14.464 9.058 1.00 82.81 97 VAL A C 1
ATOM 794 O O . VAL A 1 97 ? 4.029 15.085 9.594 1.00 82.81 97 VAL A O 1
ATOM 797 N N . PRO A 1 98 ? 4.846 13.976 7.816 1.00 88.75 98 PRO A N 1
ATOM 798 C CA . PRO A 1 98 ? 3.591 14.038 7.091 1.00 88.75 98 PRO A CA 1
ATOM 799 C C . PRO A 1 98 ? 2.513 13.219 7.802 1.00 88.75 98 PRO A C 1
ATOM 801 O O . PRO A 1 98 ? 2.754 12.077 8.203 1.00 88.75 98 PRO A O 1
ATOM 804 N N . VAL A 1 99 ? 1.308 13.783 7.926 1.00 90.50 99 VAL A N 1
ATOM 805 C CA . VAL A 1 99 ? 0.162 13.094 8.556 1.00 90.50 99 VAL A CA 1
ATOM 806 C C . VAL A 1 99 ? -0.115 11.758 7.866 1.00 90.50 99 VAL A C 1
ATOM 808 O O . VAL A 1 99 ? -0.421 10.768 8.528 1.00 90.50 99 VAL A O 1
ATOM 811 N N . ASP A 1 100 ? 0.072 11.713 6.547 1.00 90.81 100 ASP A N 1
ATOM 812 C CA . ASP A 1 100 ? -0.115 10.515 5.733 1.00 90.81 100 ASP A CA 1
ATOM 813 C C . ASP A 1 100 ? 0.806 9.360 6.160 1.00 90.81 100 ASP A C 1
ATOM 815 O O . ASP A 1 100 ? 0.357 8.219 6.186 1.00 90.81 100 ASP A O 1
ATOM 819 N N . VAL A 1 101 ? 2.054 9.626 6.577 1.00 92.69 101 VAL A N 1
ATOM 820 C CA . VAL A 1 101 ? 2.962 8.578 7.092 1.00 92.69 101 VAL A CA 1
ATOM 821 C C . VAL A 1 101 ? 2.384 7.960 8.358 1.00 92.69 101 VAL A C 1
ATOM 823 O O . VAL A 1 101 ? 2.312 6.738 8.483 1.00 92.69 101 VAL A O 1
ATOM 826 N N . ALA A 1 102 ? 1.972 8.809 9.303 1.00 92.94 102 ALA A N 1
ATOM 827 C CA . ALA A 1 102 ? 1.444 8.363 10.585 1.00 92.94 102 ALA A CA 1
ATOM 828 C C . ALA A 1 102 ? 0.145 7.570 10.392 1.00 92.94 102 ALA A C 1
ATOM 830 O O . ALA A 1 102 ? -0.003 6.483 10.951 1.00 92.94 102 ALA A O 1
ATOM 831 N N . LEU A 1 103 ? -0.767 8.068 9.552 1.00 95.06 103 LEU A N 1
ATOM 832 C CA . LEU A 1 103 ? -2.013 7.377 9.233 1.00 95.06 103 LEU A CA 1
ATOM 833 C C . LEU A 1 103 ? -1.760 6.055 8.507 1.00 95.06 103 LEU A C 1
ATOM 835 O O . LEU A 1 103 ? -2.328 5.042 8.905 1.00 95.06 103 LEU A O 1
ATOM 839 N N . ALA A 1 104 ? -0.885 6.023 7.501 1.00 94.94 104 ALA A N 1
ATOM 840 C CA . ALA A 1 104 ? -0.558 4.790 6.795 1.00 94.94 104 ALA A CA 1
ATOM 841 C C . ALA A 1 104 ? 0.069 3.742 7.729 1.00 94.94 104 ALA A C 1
ATOM 843 O O . ALA A 1 104 ? -0.295 2.566 7.667 1.00 94.94 104 ALA A O 1
ATOM 844 N N . ALA A 1 105 ? 0.953 4.161 8.643 1.00 95.56 105 ALA A N 1
ATOM 845 C CA . ALA A 1 105 ? 1.543 3.285 9.653 1.00 95.56 105 ALA A CA 1
ATOM 846 C C . ALA A 1 105 ? 0.487 2.726 10.623 1.00 95.56 105 ALA A C 1
ATOM 848 O O . ALA A 1 105 ? 0.480 1.526 10.905 1.00 95.56 105 ALA A O 1
ATOM 849 N N . ILE A 1 106 ? -0.446 3.565 11.087 1.00 97.19 106 ILE A N 1
ATOM 850 C CA . ILE A 1 106 ? -1.565 3.129 11.935 1.00 97.19 106 ILE A CA 1
ATOM 851 C C . ILE A 1 106 ? -2.479 2.166 11.173 1.00 97.19 106 ILE A C 1
ATOM 853 O O . ILE A 1 106 ? -2.883 1.145 11.727 1.00 97.19 106 ILE A O 1
ATOM 857 N N . GLY A 1 107 ? -2.772 2.444 9.901 1.00 97.44 107 GLY A N 1
ATOM 858 C CA . GLY A 1 107 ? -3.582 1.579 9.046 1.00 97.44 107 GLY A CA 1
ATOM 859 C C . GLY A 1 107 ? -2.952 0.204 8.846 1.00 97.44 107 GLY A C 1
ATOM 860 O O . GLY A 1 107 ? -3.618 -0.816 9.031 1.00 97.44 107 GLY A O 1
ATOM 861 N N . LEU A 1 108 ? -1.648 0.156 8.562 1.00 97.62 108 LEU A N 1
ATOM 862 C CA . LEU A 1 108 ? -0.898 -1.096 8.470 1.00 97.62 108 LEU A CA 1
ATOM 863 C C . LEU A 1 108 ? -0.906 -1.858 9.805 1.00 97.62 108 LEU A C 1
ATOM 865 O O . LEU A 1 108 ? -1.184 -3.058 9.828 1.00 97.62 108 LEU A O 1
ATOM 869 N N . GLY A 1 109 ? -0.664 -1.165 10.922 1.00 98.00 109 GLY A N 1
ATOM 870 C CA . GLY A 1 109 ? -0.731 -1.748 12.263 1.00 98.00 109 GLY A CA 1
ATOM 871 C C . GLY A 1 109 ? -2.113 -2.320 12.593 1.00 98.00 109 GLY A C 1
ATOM 872 O O . GLY A 1 109 ? -2.215 -3.426 13.128 1.00 98.00 109 GLY A O 1
ATOM 873 N N . ALA A 1 110 ? -3.185 -1.620 12.214 1.00 97.94 110 ALA A N 1
ATOM 874 C CA . ALA A 1 110 ? -4.558 -2.081 12.384 1.00 97.94 110 ALA A CA 1
ATOM 875 C C . ALA A 1 110 ? -4.840 -3.348 11.561 1.00 97.94 110 ALA A C 1
ATOM 877 O O . ALA A 1 110 ? -5.379 -4.314 12.102 1.00 97.94 110 ALA A O 1
ATOM 878 N N . LEU A 1 111 ? -4.427 -3.392 10.289 1.00 97.56 111 LEU A N 1
ATOM 879 C CA . LEU A 1 111 ? -4.572 -4.584 9.445 1.00 97.56 111 LEU A CA 1
ATOM 880 C C . LEU A 1 111 ? -3.805 -5.784 10.012 1.00 97.56 111 LEU A C 1
ATOM 882 O O . LEU A 1 111 ? -4.344 -6.894 10.041 1.00 97.56 111 LEU A O 1
ATOM 886 N N . LEU A 1 112 ? -2.575 -5.577 10.494 1.00 97.81 112 LEU A N 1
ATOM 887 C CA . LEU A 1 112 ? -1.767 -6.625 11.124 1.00 97.81 112 LEU A CA 1
ATOM 888 C C . LEU A 1 112 ? -2.430 -7.148 12.399 1.00 97.81 112 LEU A C 1
ATOM 890 O O . LEU A 1 112 ? -2.554 -8.360 12.577 1.00 97.81 112 LEU A O 1
ATOM 894 N N . LEU A 1 113 ? -2.918 -6.251 13.258 1.00 97.56 113 LEU A N 1
ATOM 895 C CA . LEU A 1 113 ? -3.604 -6.621 14.492 1.00 97.56 113 LEU A CA 1
ATOM 896 C C . LEU A 1 113 ? -4.902 -7.390 14.216 1.00 97.56 113 LEU A C 1
ATOM 898 O O . LEU A 1 113 ? -5.168 -8.393 14.877 1.00 97.56 113 LEU A O 1
ATOM 902 N N . LEU A 1 114 ? -5.705 -6.949 13.245 1.00 95.94 114 LEU A N 1
ATOM 903 C CA . LEU A 1 114 ? -6.926 -7.649 12.835 1.00 95.94 114 LEU A CA 1
ATOM 904 C C . LEU A 1 114 ? -6.605 -9.039 12.282 1.00 95.94 114 LEU A C 1
ATOM 906 O O . LEU A 1 114 ? -7.203 -10.020 12.719 1.00 95.94 114 LEU A O 1
ATOM 910 N N . SER A 1 115 ? -5.605 -9.136 11.405 1.00 95.75 115 SER A N 1
ATOM 911 C CA . SER A 1 115 ? -5.138 -10.408 10.842 1.00 95.75 115 SER A CA 1
ATOM 912 C C . SER A 1 115 ? -4.661 -11.370 11.930 1.00 95.75 115 SER A C 1
ATOM 914 O O . SER A 1 115 ? -5.040 -12.541 11.943 1.00 95.75 115 SER A O 1
ATOM 916 N N . TRP A 1 116 ? -3.876 -10.867 12.884 1.00 97.19 116 TRP A N 1
ATOM 917 C CA . TRP A 1 116 ? -3.404 -11.629 14.035 1.00 97.19 116 TRP A CA 1
ATOM 918 C C . TRP A 1 116 ? -4.557 -12.119 14.914 1.00 97.19 116 TRP A C 1
ATOM 920 O O . TRP A 1 116 ? -4.583 -13.282 15.318 1.00 97.19 116 TRP A O 1
ATOM 930 N N . ARG A 1 117 ? -5.537 -11.254 15.201 1.00 96.12 117 ARG A N 1
ATOM 931 C CA . ARG A 1 117 ? -6.718 -11.610 16.000 1.00 96.12 117 ARG A CA 1
ATOM 932 C C . ARG A 1 117 ? -7.568 -12.667 15.307 1.00 96.12 117 ARG A C 1
ATOM 934 O O . ARG A 1 117 ? -7.949 -13.632 15.967 1.00 96.12 117 ARG A O 1
ATOM 941 N N . ASP A 1 118 ? -7.824 -12.521 14.010 1.00 92.69 118 ASP A N 1
ATOM 942 C CA . ASP A 1 118 ? -8.575 -13.503 13.22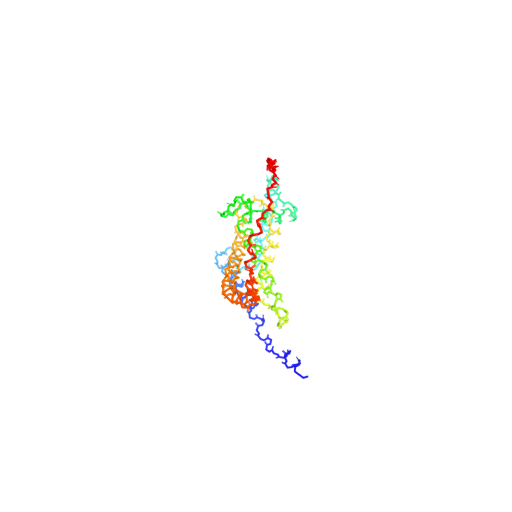3 1.00 92.69 118 ASP A CA 1
ATOM 943 C C . ASP A 1 118 ? -7.873 -14.864 13.225 1.00 92.69 118 ASP A C 1
ATOM 945 O O . ASP A 1 118 ? -8.506 -15.888 13.498 1.00 92.69 118 ASP A O 1
ATOM 949 N N . TRP A 1 119 ? -6.551 -14.872 13.038 1.00 92.75 119 TRP A N 1
ATOM 950 C CA . TRP A 1 119 ? -5.758 -16.093 13.114 1.00 92.75 119 TRP A CA 1
ATOM 951 C C . TRP A 1 119 ? -5.819 -16.734 14.506 1.00 92.75 119 TRP A C 1
ATOM 953 O O . TRP A 1 119 ? -6.105 -17.923 14.627 1.00 92.75 119 TRP A O 1
ATOM 963 N N . ARG A 1 120 ? -5.633 -15.956 15.579 1.00 96.31 120 ARG A N 1
ATOM 964 C CA . ARG A 1 120 ? -5.655 -16.474 16.958 1.00 96.31 120 ARG A CA 1
ATOM 965 C C . ARG A 1 120 ? -7.030 -16.970 17.399 1.00 96.31 120 ARG A C 1
ATOM 967 O O . ARG A 1 120 ? -7.102 -17.929 18.160 1.00 96.31 120 ARG A O 1
ATOM 974 N N . GLN A 1 121 ? -8.108 -16.319 16.968 1.00 93.88 121 GLN A N 1
ATOM 975 C CA . GLN A 1 121 ? -9.467 -16.653 17.404 1.00 93.88 121 GLN A CA 1
ATOM 976 C C . GLN A 1 121 ? -10.115 -17.745 16.554 1.00 93.88 121 GLN A C 1
ATOM 978 O O . GLN A 1 121 ? -10.887 -18.547 17.080 1.00 93.88 121 GLN A O 1
ATOM 983 N N . ARG A 1 122 ? -9.841 -17.761 15.245 1.00 88.00 122 ARG A N 1
ATOM 984 C CA . ARG A 1 122 ? -10.535 -18.627 14.280 1.00 88.00 122 ARG A CA 1
ATOM 985 C C . ARG A 1 122 ? -9.619 -19.660 13.633 1.00 88.00 122 ARG A C 1
ATOM 987 O O . ARG A 1 122 ? -10.128 -20.592 13.024 1.00 88.00 122 ARG A O 1
ATOM 994 N N . GLY A 1 123 ? -8.297 -19.504 13.734 1.00 87.75 123 GLY A N 1
ATOM 995 C CA . GLY A 1 123 ? -7.329 -20.345 13.024 1.00 87.75 123 GLY A CA 1
ATOM 996 C C . GLY A 1 123 ? -7.344 -20.144 11.505 1.00 87.75 123 GLY A C 1
ATOM 997 O O . GLY A 1 123 ? -6.833 -20.989 10.779 1.00 87.75 123 GLY A O 1
ATOM 998 N N . LEU A 1 124 ? -7.953 -19.060 11.011 1.00 85.19 124 LEU A N 1
ATOM 999 C CA . LEU A 1 124 ? -8.164 -18.799 9.586 1.00 85.19 124 LEU A CA 1
ATOM 1000 C C . LEU A 1 124 ? -7.541 -17.463 9.175 1.00 85.19 124 LEU A C 1
ATOM 1002 O O . LEU A 1 124 ? -7.405 -16.547 9.986 1.00 85.19 124 LEU A O 1
ATOM 1006 N N . ILE A 1 125 ? -7.202 -17.352 7.891 1.00 86.44 125 ILE A N 1
ATOM 1007 C CA . ILE A 1 125 ? -6.732 -16.110 7.274 1.00 86.44 125 ILE A CA 1
ATOM 1008 C C . ILE A 1 125 ? -7.938 -15.181 7.091 1.00 86.44 125 ILE A C 1
ATOM 1010 O O . ILE A 1 125 ? -8.855 -15.476 6.323 1.00 86.44 125 ILE A O 1
ATOM 1014 N N . GLY A 1 126 ? -7.950 -14.075 7.834 1.00 88.44 126 GLY A N 1
ATOM 1015 C CA . GLY A 1 126 ? -8.979 -13.042 7.731 1.00 88.44 126 GLY A CA 1
ATOM 1016 C C . GLY A 1 126 ? -8.845 -12.177 6.469 1.00 88.44 126 GLY A C 1
ATOM 1017 O O . GLY A 1 126 ? -7.798 -12.177 5.817 1.00 88.44 126 GLY A O 1
ATOM 1018 N N . PRO A 1 127 ? -9.874 -11.383 6.123 1.00 89.44 127 PRO A N 1
ATOM 1019 C CA . PRO A 1 127 ? -9.834 -10.482 4.967 1.00 89.44 127 PRO A CA 1
ATOM 1020 C C . PRO A 1 127 ? -8.703 -9.445 5.059 1.00 89.44 127 PRO A C 1
ATOM 1022 O O . PRO A 1 127 ? -8.108 -9.102 4.041 1.00 89.44 127 PRO A O 1
ATOM 1025 N N . ALA A 1 128 ? -8.348 -8.998 6.269 1.00 92.81 128 ALA A N 1
ATOM 1026 C CA . ALA A 1 128 ? -7.234 -8.073 6.483 1.00 92.81 128 ALA A CA 1
ATOM 1027 C C . ALA A 1 128 ? -5.894 -8.645 5.985 1.00 92.81 128 ALA A C 1
ATOM 1029 O O . ALA A 1 128 ? -5.106 -7.928 5.372 1.00 92.81 128 ALA A O 1
ATOM 1030 N N . ALA A 1 129 ? -5.666 -9.948 6.161 1.00 92.75 129 ALA A N 1
ATOM 1031 C CA . ALA A 1 129 ? -4.443 -10.599 5.708 1.00 92.75 129 ALA A CA 1
ATOM 1032 C C . ALA A 1 129 ? -4.377 -10.672 4.177 1.00 92.75 129 ALA A C 1
ATOM 1034 O O . ALA A 1 129 ? -3.308 -10.492 3.604 1.00 92.75 129 ALA A O 1
ATOM 1035 N N . VAL A 1 130 ? -5.518 -10.864 3.505 1.00 90.06 130 VAL A N 1
ATOM 1036 C CA . VAL A 1 130 ? -5.598 -10.820 2.035 1.00 90.06 130 VAL A CA 1
ATOM 1037 C C . VAL A 1 130 ? -5.221 -9.432 1.515 1.00 90.06 130 VAL A C 1
ATOM 1039 O O . VAL A 1 130 ? -4.448 -9.332 0.566 1.00 90.06 130 VAL A O 1
ATOM 1042 N N . VAL A 1 131 ? -5.696 -8.365 2.167 1.00 91.69 131 VAL A N 1
ATOM 1043 C CA . VAL A 1 131 ? -5.313 -6.984 1.824 1.00 91.69 131 VAL A CA 1
ATOM 1044 C C . VAL A 1 131 ? -3.812 -6.767 2.018 1.00 91.69 131 VAL A C 1
ATOM 1046 O O . VAL A 1 131 ? -3.170 -6.209 1.135 1.00 91.69 131 VAL A O 1
ATOM 1049 N N . ILE A 1 132 ? -3.226 -7.253 3.119 1.00 95.00 132 ILE A N 1
ATOM 1050 C CA . ILE A 1 132 ? -1.773 -7.168 3.351 1.00 95.00 132 ILE A CA 1
ATOM 1051 C C . ILE A 1 132 ? -0.999 -7.898 2.252 1.00 95.00 132 ILE A C 1
ATOM 1053 O O . ILE A 1 132 ? -0.065 -7.337 1.690 1.00 95.00 132 ILE A O 1
ATOM 1057 N N . VAL A 1 133 ? -1.389 -9.130 1.914 1.00 93.31 133 VAL A N 1
ATOM 1058 C CA . VAL A 1 133 ? -0.735 -9.905 0.849 1.00 93.31 133 VAL A CA 1
ATOM 1059 C C . VAL A 1 133 ? -0.833 -9.177 -0.490 1.00 93.31 133 VAL A C 1
ATOM 1061 O O . VAL A 1 133 ? 0.155 -9.106 -1.215 1.00 93.31 133 VAL A O 1
ATOM 1064 N N . TRP A 1 134 ? -1.989 -8.591 -0.803 1.00 91.25 134 TRP A N 1
ATOM 1065 C CA . TRP A 1 134 ? -2.171 -7.798 -2.016 1.00 91.25 134 TRP A CA 1
ATOM 1066 C C . TRP A 1 134 ? -1.278 -6.548 -2.033 1.00 91.25 134 TRP A C 1
ATOM 1068 O O . TRP A 1 134 ? -0.600 -6.303 -3.029 1.00 91.25 134 TRP A O 1
ATOM 1078 N N . LEU A 1 135 ? -1.199 -5.808 -0.920 1.00 93.62 135 LEU A N 1
ATOM 1079 C CA . LEU A 1 135 ? -0.305 -4.654 -0.766 1.00 93.62 135 LEU A CA 1
ATOM 1080 C C . LEU A 1 135 ? 1.167 -5.044 -0.949 1.00 93.62 135 LEU A C 1
ATOM 1082 O O . LEU A 1 135 ? 1.904 -4.351 -1.647 1.00 93.62 135 LEU A O 1
ATOM 1086 N N . LEU A 1 136 ? 1.589 -6.167 -0.361 1.00 94.81 136 LEU A N 1
ATOM 1087 C CA . LEU A 1 136 ? 2.951 -6.686 -0.493 1.00 94.81 136 LEU A CA 1
ATOM 1088 C C . LEU A 1 136 ? 3.255 -7.126 -1.925 1.00 94.81 136 LEU A C 1
ATOM 1090 O O . LEU A 1 136 ? 4.304 -6.774 -2.456 1.00 94.81 136 LEU A O 1
ATOM 1094 N N . ALA A 1 137 ? 2.340 -7.851 -2.572 1.00 92.81 137 ALA A N 1
ATOM 1095 C CA . ALA A 1 137 ? 2.493 -8.255 -3.967 1.00 92.81 137 ALA A CA 1
ATOM 1096 C C . ALA A 1 137 ? 2.630 -7.033 -4.885 1.00 92.81 137 ALA A C 1
ATOM 1098 O O . ALA A 1 137 ? 3.475 -7.017 -5.783 1.00 92.81 137 ALA A O 1
ATOM 1099 N N . TYR A 1 138 ? 1.846 -5.987 -4.620 1.00 91.56 138 TYR A N 1
ATOM 1100 C CA . TYR A 1 138 ? 1.924 -4.735 -5.356 1.00 91.56 138 TYR A CA 1
ATOM 1101 C C . TYR A 1 138 ? 3.254 -4.015 -5.127 1.00 91.56 138 TYR A C 1
ATOM 1103 O O . TYR A 1 138 ? 3.898 -3.601 -6.088 1.00 91.56 138 TYR A O 1
ATOM 1111 N N . LEU A 1 139 ? 3.698 -3.907 -3.871 1.00 92.75 139 LEU A N 1
ATOM 1112 C CA . LEU A 1 139 ? 4.979 -3.299 -3.525 1.00 92.75 139 LEU A CA 1
ATOM 1113 C C . LEU A 1 139 ? 6.140 -4.031 -4.204 1.00 92.75 139 LEU A C 1
ATOM 1115 O O . LEU A 1 139 ? 6.955 -3.386 -4.852 1.00 92.75 139 LEU A O 1
ATOM 1119 N N . VAL A 1 140 ? 6.175 -5.365 -4.136 1.00 94.62 140 VAL A N 1
ATOM 1120 C CA . VAL A 1 140 ? 7.207 -6.186 -4.791 1.00 94.62 140 VAL A CA 1
ATOM 1121 C C . VAL A 1 140 ? 7.190 -5.986 -6.306 1.00 94.62 140 VAL A C 1
ATOM 1123 O O . VAL A 1 140 ? 8.242 -5.754 -6.900 1.00 94.62 140 VAL A O 1
ATOM 1126 N N . GLY A 1 141 ? 6.011 -6.028 -6.934 1.00 92.56 141 GLY A N 1
ATOM 1127 C CA . GLY A 1 141 ? 5.873 -5.804 -8.374 1.00 92.56 141 GLY A CA 1
ATOM 1128 C C . GLY A 1 141 ? 6.363 -4.418 -8.799 1.00 92.56 141 GLY A C 1
ATOM 1129 O O . GLY A 1 141 ? 7.095 -4.293 -9.783 1.00 92.56 141 GLY A O 1
ATOM 1130 N N . MET A 1 142 ? 6.026 -3.387 -8.020 1.00 91.94 142 MET A N 1
ATOM 1131 C CA . MET A 1 142 ? 6.498 -2.025 -8.250 1.00 91.94 142 MET A CA 1
ATOM 1132 C C . MET A 1 142 ? 8.007 -1.920 -8.060 1.00 91.94 142 MET A C 1
ATOM 1134 O O . MET A 1 142 ? 8.676 -1.458 -8.971 1.00 91.94 142 MET A O 1
ATOM 1138 N N . THR A 1 143 ? 8.570 -2.395 -6.949 1.00 93.25 143 THR A N 1
ATOM 1139 C CA . THR A 1 143 ? 10.022 -2.379 -6.701 1.00 93.25 143 THR A CA 1
ATOM 1140 C C . THR A 1 143 ? 10.799 -3.098 -7.804 1.00 93.25 143 THR A C 1
ATOM 1142 O O . THR A 1 143 ? 11.831 -2.604 -8.261 1.00 93.25 143 THR A O 1
ATOM 1145 N N . TRP A 1 144 ? 10.290 -4.233 -8.288 1.00 92.81 144 TRP A N 1
ATOM 1146 C CA . TRP A 1 144 ? 10.907 -4.963 -9.392 1.00 92.81 144 TRP A CA 1
ATOM 1147 C C . TRP A 1 144 ? 10.887 -4.154 -10.697 1.00 92.81 144 TRP A C 1
ATOM 1149 O O . TRP A 1 144 ? 11.898 -4.062 -11.393 1.00 92.81 144 TRP A O 1
ATOM 1159 N N . GLY A 1 145 ? 9.750 -3.527 -11.010 1.00 89.94 145 GLY A N 1
ATOM 1160 C CA . GLY A 1 145 ? 9.566 -2.715 -12.214 1.00 89.94 145 GLY A CA 1
ATOM 1161 C C . GLY A 1 145 ? 10.125 -1.289 -12.135 1.00 89.94 145 GLY A C 1
ATOM 1162 O O . GLY A 1 145 ? 10.228 -0.625 -13.163 1.00 89.94 145 GLY A O 1
ATOM 1163 N N . TYR A 1 146 ? 10.481 -0.787 -10.954 1.00 88.75 146 TYR A N 1
ATOM 1164 C CA . TYR A 1 146 ? 10.897 0.601 -10.747 1.00 88.75 146 TYR A CA 1
ATOM 1165 C C . TYR A 1 146 ? 12.397 0.772 -10.997 1.00 88.75 146 TYR A C 1
ATOM 1167 O O . TYR A 1 146 ? 13.186 0.751 -10.068 1.00 88.75 146 TYR A O 1
ATOM 1175 N N . GLY A 1 147 ? 12.824 0.929 -12.250 1.00 91.25 147 GLY A N 1
ATOM 1176 C CA . GLY A 1 147 ? 14.233 1.229 -12.572 1.00 91.25 147 GLY A CA 1
ATOM 1177 C C . GLY A 1 147 ? 14.541 2.717 -12.769 1.00 91.25 147 GLY A C 1
ATOM 1178 O O . GLY A 1 147 ? 15.704 3.104 -12.886 1.00 91.25 147 GLY A O 1
ATOM 1179 N N . TYR A 1 148 ? 13.506 3.554 -12.841 1.00 92.56 148 TYR A N 1
ATOM 1180 C CA . TYR A 1 148 ? 13.605 4.905 -13.383 1.00 92.56 148 TYR A CA 1
ATOM 1181 C C . TYR A 1 148 ? 12.739 5.891 -12.592 1.00 92.56 148 TYR A C 1
ATOM 1183 O O . TYR A 1 148 ? 11.516 5.735 -12.556 1.00 92.56 148 TYR A O 1
ATOM 1191 N N . ASP A 1 149 ? 13.351 6.908 -11.975 1.00 92.31 149 ASP A N 1
ATOM 1192 C CA . ASP A 1 149 ? 12.635 7.869 -11.124 1.00 92.31 149 ASP A CA 1
ATOM 1193 C C . ASP A 1 149 ? 11.830 8.875 -11.962 1.00 92.31 149 ASP A C 1
ATOM 1195 O O . ASP A 1 149 ? 12.324 9.909 -12.414 1.00 92.31 149 ASP A O 1
ATOM 1199 N N . GLN A 1 150 ? 10.555 8.560 -12.194 1.00 89.62 150 GLN A N 1
ATOM 1200 C CA . GLN A 1 150 ? 9.609 9.445 -12.866 1.00 89.62 150 GLN A CA 1
ATOM 1201 C C . GLN A 1 150 ? 8.281 9.508 -12.125 1.00 89.62 150 GLN A C 1
ATOM 1203 O O . GLN A 1 150 ? 7.684 8.494 -11.765 1.00 89.62 150 GLN A O 1
ATOM 1208 N N . ALA A 1 151 ? 7.755 10.731 -12.028 1.00 88.12 151 ALA A N 1
ATOM 1209 C CA . ALA A 1 151 ? 6.493 11.076 -11.377 1.00 88.12 151 ALA A CA 1
ATOM 1210 C C . ALA A 1 151 ? 5.326 10.124 -11.692 1.00 88.12 151 ALA A C 1
ATOM 1212 O O . ALA A 1 151 ? 4.552 9.777 -10.803 1.00 88.12 151 ALA A O 1
ATOM 1213 N N . ARG A 1 152 ? 5.195 9.708 -12.958 1.00 87.44 152 ARG A N 1
ATOM 1214 C CA . ARG A 1 152 ? 4.085 8.871 -13.434 1.00 87.44 152 ARG A CA 1
ATOM 1215 C C . ARG A 1 152 ? 4.129 7.428 -12.929 1.00 87.44 152 ARG A C 1
ATOM 1217 O O . ARG A 1 152 ? 3.081 6.802 -12.841 1.00 87.44 152 ARG A O 1
ATOM 1224 N N . TYR A 1 153 ? 5.302 6.910 -12.562 1.00 86.00 153 TYR A N 1
ATOM 1225 C CA . TYR A 1 153 ? 5.426 5.549 -12.027 1.00 86.00 153 TYR A CA 1
ATOM 1226 C C . TYR A 1 153 ? 5.105 5.474 -10.531 1.00 86.00 153 TYR A C 1
ATOM 1228 O O . TYR A 1 153 ? 4.949 4.386 -9.998 1.00 86.00 153 TYR A O 1
ATOM 1236 N N . ILE A 1 154 ? 4.960 6.618 -9.857 1.00 87.31 154 ILE A N 1
ATOM 1237 C CA . ILE A 1 154 ? 4.665 6.683 -8.419 1.00 87.31 154 ILE A CA 1
ATOM 1238 C C . ILE A 1 154 ? 3.153 6.687 -8.151 1.00 87.31 154 ILE A C 1
ATOM 1240 O O . ILE A 1 154 ? 2.723 6.267 -7.078 1.00 87.31 154 ILE A O 1
ATOM 1244 N N . ALA A 1 155 ? 2.334 7.124 -9.117 1.00 89.44 155 ALA A N 1
ATOM 1245 C CA . ALA A 1 155 ? 0.886 7.280 -8.937 1.00 89.44 155 ALA A CA 1
ATOM 1246 C C . ALA A 1 155 ? 0.191 6.039 -8.340 1.00 89.44 155 ALA A C 1
ATOM 1248 O O . ALA A 1 155 ? -0.619 6.205 -7.428 1.00 89.44 155 ALA A O 1
ATOM 1249 N N . PRO A 1 156 ? 0.522 4.800 -8.745 1.00 87.88 156 PRO A N 1
ATOM 1250 C CA . PRO A 1 156 ? -0.145 3.647 -8.162 1.00 87.88 156 PRO A CA 1
ATOM 1251 C C . PRO A 1 156 ? 0.278 3.338 -6.718 1.00 87.88 156 PRO A C 1
ATOM 1253 O O . PRO A 1 156 ? -0.546 2.906 -5.919 1.00 87.88 156 PRO A O 1
ATOM 1256 N N . ILE A 1 157 ? 1.533 3.613 -6.342 1.00 89.50 157 ILE A N 1
ATOM 1257 C CA . ILE A 1 157 ? 1.982 3.487 -4.944 1.00 89.50 157 ILE A CA 1
ATOM 1258 C C . ILE A 1 157 ? 1.292 4.547 -4.082 1.00 89.50 157 ILE A C 1
ATOM 1260 O O . ILE A 1 157 ? 0.906 4.267 -2.950 1.00 89.50 157 ILE A O 1
ATOM 1264 N N . PHE A 1 158 ? 1.083 5.748 -4.627 1.00 90.44 158 PHE A N 1
ATOM 1265 C CA . PHE A 1 158 ? 0.340 6.794 -3.935 1.00 90.44 158 PHE A CA 1
ATOM 1266 C C . PHE A 1 158 ? -1.078 6.330 -3.564 1.00 90.44 158 PHE A C 1
ATOM 1268 O O . PHE A 1 158 ? -1.504 6.540 -2.434 1.00 90.44 158 PHE A O 1
ATOM 1275 N N . LEU A 1 159 ? -1.767 5.597 -4.449 1.00 90.81 159 LEU A N 1
ATOM 1276 C CA . LEU A 1 159 ? -3.071 4.999 -4.131 1.00 90.81 159 LEU A CA 1
ATOM 1277 C C . LEU A 1 159 ? -2.999 4.005 -2.962 1.00 90.81 159 LEU A C 1
ATOM 1279 O O . LEU A 1 159 ? -3.919 3.967 -2.145 1.00 90.81 159 LEU A O 1
ATOM 1283 N N . LEU A 1 160 ? -1.915 3.228 -2.845 1.00 91.44 160 LEU A N 1
ATOM 1284 C CA . LEU A 1 160 ? -1.721 2.328 -1.702 1.00 91.44 160 LEU A CA 1
ATOM 1285 C C . LEU A 1 160 ? -1.517 3.094 -0.398 1.00 91.44 160 LEU A C 1
ATOM 1287 O O . LEU A 1 160 ? -2.100 2.732 0.623 1.00 91.44 160 LEU A O 1
ATOM 1291 N N . ALA A 1 161 ? -0.706 4.152 -0.439 1.00 92.75 161 ALA A N 1
ATOM 1292 C CA . ALA A 1 161 ? -0.503 5.036 0.699 1.00 92.75 161 ALA A CA 1
ATOM 1293 C C . ALA A 1 161 ? -1.832 5.665 1.137 1.00 92.75 161 ALA A C 1
ATOM 1295 O O . ALA A 1 161 ? -2.178 5.589 2.310 1.00 92.75 161 ALA A O 1
ATOM 1296 N N . THR A 1 162 ? -2.628 6.190 0.198 1.00 93.38 162 THR A N 1
ATOM 1297 C CA . THR A 1 162 ? -3.958 6.747 0.484 1.00 93.38 162 THR A CA 1
ATOM 1298 C C . THR A 1 162 ? -4.906 5.706 1.079 1.00 93.38 162 THR A C 1
ATOM 1300 O O . THR A 1 162 ? -5.601 5.999 2.051 1.00 93.38 162 THR A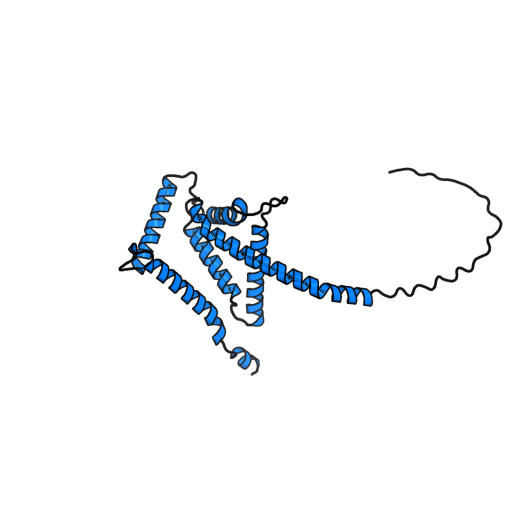 O 1
ATOM 1303 N N . LEU A 1 163 ? -4.920 4.482 0.539 1.00 94.50 163 LEU A N 1
ATOM 1304 C CA . LEU A 1 163 ? -5.725 3.385 1.080 1.00 94.50 163 LEU A CA 1
ATOM 1305 C C . LEU A 1 163 ? -5.338 3.084 2.535 1.00 94.50 163 LEU A C 1
ATOM 1307 O O . LEU A 1 163 ? -6.212 3.021 3.399 1.00 94.50 163 LEU A O 1
ATOM 1311 N N . LEU A 1 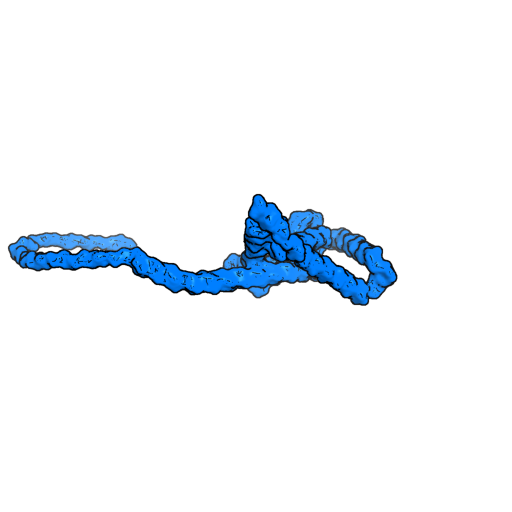164 ? -4.039 2.939 2.818 1.00 96.00 164 LEU A N 1
ATOM 1312 C CA . LEU A 1 164 ? -3.538 2.705 4.174 1.00 96.00 164 LEU A CA 1
ATOM 1313 C C . LEU A 1 164 ? -3.865 3.869 5.112 1.00 96.00 164 LEU A C 1
ATOM 1315 O O . LEU A 1 164 ? -4.307 3.627 6.234 1.00 96.00 164 LEU A O 1
ATOM 1319 N N . SER A 1 165 ? -3.716 5.113 4.655 1.00 95.25 165 SER A N 1
ATOM 1320 C CA . SER A 1 165 ? -4.094 6.296 5.430 1.00 95.25 165 SER A CA 1
ATOM 1321 C C . SER A 1 165 ? -5.585 6.308 5.769 1.00 95.25 165 SER A C 1
ATOM 1323 O O . SER A 1 165 ? -5.946 6.607 6.906 1.00 95.25 165 SER A O 1
ATOM 1325 N N . GLY A 1 166 ? -6.456 5.922 4.830 1.00 95.56 166 GLY A N 1
ATOM 1326 C CA . GLY A 1 166 ? -7.897 5.796 5.066 1.00 95.56 166 GLY A CA 1
ATOM 1327 C C . GLY A 1 166 ? -8.233 4.747 6.130 1.00 95.56 166 GLY A C 1
ATOM 1328 O O . GLY A 1 166 ? -8.998 5.026 7.054 1.00 95.56 166 GLY A O 1
ATOM 1329 N N . VAL A 1 167 ? -7.597 3.572 6.060 1.00 97.31 167 VAL A N 1
ATOM 1330 C CA . VAL A 1 167 ? -7.730 2.527 7.091 1.00 97.31 167 VAL A CA 1
ATOM 1331 C C . VAL A 1 167 ? -7.223 3.024 8.450 1.00 97.31 167 VAL A C 1
ATOM 1333 O O . VAL A 1 167 ? -7.851 2.775 9.479 1.00 97.31 167 VAL A O 1
ATOM 1336 N N . GLY A 1 168 ? -6.110 3.761 8.471 1.00 97.00 168 GLY A N 1
ATOM 1337 C CA . GLY A 1 168 ? -5.563 4.353 9.689 1.00 97.00 168 GLY A CA 1
ATOM 1338 C C . GLY A 1 168 ? -6.490 5.387 10.320 1.00 97.00 168 GLY A C 1
ATOM 1339 O O . GLY A 1 168 ? -6.719 5.353 11.530 1.00 97.00 168 GLY A O 1
ATOM 1340 N N . ALA A 1 169 ? -7.079 6.263 9.505 1.00 96.75 169 ALA A N 1
ATOM 1341 C CA . ALA A 1 169 ? -8.049 7.255 9.954 1.00 96.75 169 ALA A CA 1
ATOM 1342 C C . ALA A 1 169 ? -9.303 6.594 10.552 1.00 96.75 169 ALA A C 1
ATOM 1344 O O . ALA A 1 169 ? -9.756 6.992 11.626 1.00 96.75 169 ALA A O 1
ATOM 1345 N N . GLU A 1 170 ? -9.827 5.542 9.913 1.00 97.44 170 GLU A N 1
ATOM 1346 C CA . GLU A 1 170 ? -10.946 4.762 10.452 1.00 97.44 170 GLU A CA 1
ATOM 1347 C C . GLU A 1 170 ? -10.586 4.111 11.799 1.00 97.44 170 GLU A C 1
ATOM 1349 O O . GLU A 1 170 ? -11.357 4.192 12.761 1.00 97.44 170 GLU A O 1
ATOM 1354 N N . ALA A 1 171 ? -9.410 3.484 11.890 1.00 97.12 171 ALA A N 1
ATOM 1355 C CA . ALA A 1 171 ? -8.940 2.833 13.109 1.00 97.12 171 ALA A CA 1
ATOM 1356 C C . ALA A 1 171 ? -8.799 3.827 14.273 1.00 97.12 171 ALA A C 1
ATOM 1358 O O . ALA A 1 171 ? -9.235 3.531 15.393 1.00 97.12 171 ALA A O 1
ATOM 1359 N N . LEU A 1 172 ? -8.255 5.019 14.006 1.00 97.00 172 LEU A N 1
ATOM 1360 C CA . LEU A 1 172 ? -8.180 6.108 14.978 1.00 97.00 172 LEU A CA 1
ATOM 1361 C C . LEU A 1 172 ? -9.570 6.561 15.411 1.00 97.00 172 LEU A C 1
ATOM 1363 O O . LEU A 1 172 ? -9.843 6.607 16.606 1.00 97.00 172 LEU A O 1
ATOM 1367 N N . LEU A 1 173 ? -10.470 6.833 14.463 1.00 97.62 173 LEU A N 1
ATOM 1368 C CA . LEU A 1 173 ? -11.821 7.301 14.765 1.00 97.62 173 LEU A CA 1
ATOM 1369 C C . LEU A 1 173 ? -12.587 6.294 15.636 1.00 97.62 173 LEU A C 1
ATOM 1371 O O . LEU A 1 173 ? -13.159 6.665 16.662 1.00 97.62 173 LEU A O 1
ATOM 1375 N N . ARG A 1 174 ? -12.553 5.005 15.279 1.00 96.38 174 ARG A N 1
ATOM 1376 C CA . ARG A 1 174 ? -13.174 3.929 16.071 1.00 96.38 174 ARG A CA 1
ATOM 1377 C C . ARG A 1 174 ? -12.579 3.831 17.475 1.00 96.38 174 ARG A C 1
ATOM 1379 O O . ARG A 1 174 ? -13.324 3.649 18.442 1.00 96.38 174 ARG A O 1
ATOM 1386 N N . SER A 1 175 ? -11.260 3.959 17.595 1.00 94.75 175 SER A N 1
ATOM 1387 C CA . SER A 1 175 ? -10.574 3.931 18.891 1.00 94.75 175 SER A CA 1
ATOM 1388 C C . SER A 1 175 ? -10.985 5.124 19.752 1.00 94.75 175 SER A C 1
ATOM 1390 O O . SER A 1 175 ? -11.384 4.932 20.899 1.00 94.75 175 SER A O 1
ATOM 1392 N N . SER A 1 176 ? -11.013 6.330 19.183 1.00 95.62 176 SER A N 1
ATOM 1393 C CA . SER A 1 176 ? -11.453 7.553 19.862 1.00 95.62 176 SER A CA 1
ATOM 1394 C C . SER A 1 176 ? -12.902 7.464 20.341 1.00 95.62 176 SER A C 1
ATOM 1396 O O . SER A 1 176 ? -13.184 7.787 21.492 1.00 95.62 176 SER A O 1
ATOM 1398 N N . ILE A 1 177 ? -13.818 6.949 19.510 1.00 96.38 177 ILE A N 1
ATOM 1399 C CA . ILE A 1 177 ? -15.221 6.724 19.901 1.00 96.38 177 ILE A CA 1
ATOM 1400 C C . ILE A 1 177 ? -15.310 5.727 21.063 1.00 96.38 177 ILE A C 1
ATOM 1402 O O . ILE A 1 177 ? -16.099 5.918 21.987 1.00 96.38 177 ILE A O 1
ATOM 1406 N N . THR A 1 178 ? -14.503 4.666 21.034 1.00 94.88 178 THR A N 1
ATOM 1407 C CA . THR A 1 178 ? -14.488 3.651 22.096 1.00 94.88 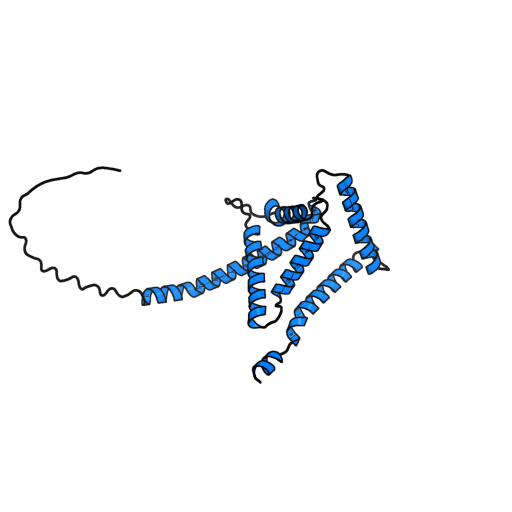178 THR A CA 1
ATOM 1408 C C . THR A 1 178 ? -13.992 4.242 23.415 1.00 94.88 178 THR A C 1
ATOM 1410 O O . THR A 1 178 ? -14.640 4.063 24.443 1.00 94.88 178 THR A O 1
ATOM 1413 N N . VAL A 1 179 ? -12.892 5.000 23.387 1.00 94.06 179 VAL A N 1
ATOM 1414 C CA . VAL A 1 179 ? -12.357 5.697 24.567 1.00 94.06 179 VAL A CA 1
ATOM 1415 C C . VAL A 1 179 ? -13.376 6.694 25.115 1.00 94.06 179 VAL A C 1
ATOM 1417 O O . VAL A 1 179 ? -13.641 6.693 26.315 1.00 94.06 179 VAL A O 1
ATOM 1420 N N . TRP A 1 180 ? -14.009 7.484 24.245 1.00 94.88 180 TRP A N 1
ATOM 1421 C CA . TRP A 1 180 ? -15.019 8.464 24.644 1.00 94.88 180 TRP A CA 1
ATOM 1422 C C . TRP A 1 180 ? -16.238 7.815 25.313 1.00 94.88 180 TRP A C 1
ATOM 1424 O O . TRP A 1 180 ? -16.724 8.321 26.320 1.00 94.88 180 TRP A O 1
ATOM 1434 N N . ARG A 1 181 ? -16.691 6.654 24.822 1.00 95.31 181 ARG A N 1
ATOM 1435 C CA . ARG A 1 181 ? -17.796 5.896 25.437 1.00 95.31 181 ARG A CA 1
ATOM 1436 C C . ARG A 1 181 ? -17.433 5.280 26.789 1.00 95.31 181 ARG A C 1
ATOM 1438 O O . ARG A 1 181 ? -18.298 5.176 27.650 1.00 95.31 181 ARG A O 1
ATOM 1445 N N . LEU A 1 182 ? -16.179 4.873 26.985 1.00 93.06 182 LEU A N 1
ATOM 1446 C CA . LEU A 1 182 ? -15.716 4.246 28.230 1.00 93.06 182 LEU A CA 1
ATOM 1447 C C . LEU A 1 182 ? -15.274 5.262 29.294 1.00 93.06 182 LEU A C 1
ATOM 1449 O O . LEU A 1 182 ? -15.225 4.926 30.479 1.00 93.06 182 LEU A O 1
ATOM 1453 N N . ALA A 1 183 ? -14.972 6.500 28.898 1.00 93.75 183 ALA A N 1
ATOM 1454 C CA . ALA A 1 183 ? -14.501 7.541 29.805 1.00 93.75 183 ALA A CA 1
ATOM 1455 C C . ALA A 1 183 ? -15.486 7.853 30.955 1.00 93.75 183 ALA A C 1
ATOM 1457 O O . ALA A 1 183 ? -15.033 7.867 32.101 1.00 93.75 183 ALA A O 1
ATOM 1458 N N . PRO A 1 184 ? -16.812 8.012 30.737 1.00 93.94 184 PRO A N 1
ATOM 1459 C CA . PRO A 1 184 ? -17.757 8.258 31.829 1.00 93.94 184 PRO A CA 1
ATOM 1460 C C . PRO A 1 184 ? -17.793 7.118 32.848 1.00 93.94 184 PRO A C 1
ATOM 1462 O O . PRO A 1 184 ? -17.835 7.356 34.055 1.00 93.94 184 PRO A O 1
ATOM 1465 N N . GLU A 1 185 ? -17.719 5.865 32.386 1.00 91.88 185 GLU A N 1
ATOM 1466 C CA . GLU A 1 185 ? -17.681 4.714 33.284 1.00 91.88 185 GLU A CA 1
ATOM 1467 C C . GLU A 1 185 ? -16.401 4.695 34.116 1.00 91.88 185 GLU A C 1
ATOM 1469 O O . GLU A 1 185 ? -16.475 4.512 35.332 1.00 91.88 185 GLU A O 1
ATOM 1474 N N . ALA A 1 186 ? -15.243 4.912 33.487 1.00 89.50 186 ALA A N 1
ATOM 1475 C CA . ALA A 1 186 ? -13.955 4.957 34.171 1.00 89.50 186 ALA A CA 1
ATOM 1476 C C . ALA A 1 186 ? -13.915 6.072 35.228 1.00 89.50 186 ALA A C 1
ATOM 1478 O O . ALA A 1 186 ? -13.542 5.812 36.374 1.00 89.50 186 ALA A O 1
ATOM 1479 N N . VAL A 1 187 ? -14.395 7.272 34.882 1.00 93.25 187 VAL A N 1
ATOM 1480 C CA . VAL A 1 187 ? -14.522 8.407 35.809 1.00 93.25 187 VAL A CA 1
ATOM 1481 C C . VAL A 1 187 ? -15.481 8.069 36.953 1.00 93.25 187 VAL A C 1
ATOM 1483 O O . VAL A 1 187 ? -15.140 8.269 38.116 1.00 93.25 187 VAL A O 1
ATOM 1486 N N . SER A 1 188 ? -16.638 7.458 36.671 1.00 93.38 188 SER A N 1
ATOM 1487 C CA . SER A 1 188 ? -17.597 7.070 37.718 1.00 93.38 188 SER A CA 1
ATOM 1488 C C . SER A 1 188 ? -17.053 5.998 38.675 1.00 93.38 188 SER A C 1
ATOM 1490 O O . SER A 1 188 ? -17.404 5.981 39.856 1.00 93.38 188 SER A O 1
ATOM 1492 N N . ARG A 1 189 ? -16.209 5.078 38.182 1.00 92.62 189 ARG A N 1
ATOM 1493 C CA . ARG A 1 189 ? -15.543 4.055 39.004 1.00 92.62 189 ARG A CA 1
ATOM 1494 C C . ARG A 1 189 ? -14.438 4.674 39.850 1.00 92.62 189 ARG A C 1
ATOM 1496 O O . ARG A 1 189 ? -14.281 4.268 40.995 1.00 92.62 189 ARG A O 1
ATOM 1503 N N . TYR A 1 190 ? -13.707 5.645 39.304 1.00 92.62 190 TYR A N 1
ATOM 1504 C CA . TYR A 1 190 ? -12.702 6.401 40.042 1.00 92.62 190 TYR A CA 1
ATOM 1505 C C . TYR A 1 190 ? -13.342 7.212 41.179 1.00 92.62 190 TYR A C 1
ATOM 1507 O O . TYR A 1 190 ? -12.929 7.054 42.320 1.00 92.62 190 TYR A O 1
ATOM 1515 N N . ILE A 1 191 ? -14.418 7.964 40.909 1.00 92.00 191 ILE A N 1
ATOM 1516 C CA . ILE A 1 191 ? -15.145 8.744 41.930 1.00 92.00 191 ILE A CA 1
ATOM 1517 C C . ILE A 1 191 ? -15.716 7.840 43.033 1.00 92.00 191 ILE A C 1
ATOM 1519 O O . ILE A 1 191 ? -15.590 8.163 44.206 1.00 92.00 191 ILE A O 1
ATOM 1523 N N . ARG A 1 192 ? -16.295 6.679 42.688 1.00 92.38 192 ARG A N 1
ATOM 1524 C CA . ARG A 1 192 ? -16.826 5.726 43.686 1.00 92.38 192 ARG A CA 1
ATOM 1525 C C . ARG A 1 192 ? -15.754 5.028 44.526 1.00 92.38 192 ARG A C 1
ATOM 1527 O O . ARG A 1 192 ? -16.070 4.539 45.603 1.00 92.38 192 ARG A O 1
ATOM 1534 N N . ARG A 1 193 ? -14.527 4.914 44.011 1.00 90.75 193 ARG A N 1
ATOM 1535 C CA . ARG A 1 193 ? -13.393 4.287 44.708 1.00 90.75 193 ARG A CA 1
ATOM 1536 C C . ARG A 1 193 ? -12.493 5.279 45.414 1.00 90.75 193 ARG A C 1
ATOM 1538 O O . ARG A 1 193 ? -11.650 4.828 46.184 1.00 90.75 193 ARG A O 1
ATOM 1545 N N . ALA A 1 194 ? -12.624 6.577 45.138 1.00 84.00 194 ALA A N 1
ATOM 1546 C CA . ALA A 1 194 ? -11.981 7.587 45.951 1.00 84.00 194 ALA A CA 1
ATOM 1547 C C . ALA A 1 194 ? -12.435 7.293 47.384 1.00 84.00 194 ALA A C 1
ATOM 1549 O O . ALA A 1 194 ? -13.649 7.324 47.621 1.00 84.00 194 ALA A O 1
ATOM 1550 N N . PRO A 1 195 ? -11.523 6.886 48.293 1.00 81.38 195 PRO A N 1
ATOM 1551 C CA . PRO A 1 195 ? -11.904 6.704 49.675 1.00 81.38 195 PRO A CA 1
ATOM 1552 C C . PRO A 1 195 ? -12.577 8.013 50.039 1.00 81.38 195 PRO A C 1
ATOM 1554 O O . PRO A 1 195 ? -12.003 9.084 49.812 1.00 81.38 195 PRO A O 1
ATOM 1557 N N . VAL A 1 196 ? -13.825 7.933 50.502 1.00 78.19 196 VAL A N 1
ATOM 1558 C CA . VAL A 1 196 ? -14.367 9.025 51.291 1.00 78.19 196 VAL A CA 1
ATOM 1559 C C . VAL A 1 196 ? -13.328 9.116 52.382 1.00 78.19 196 VAL A C 1
ATOM 1561 O O . VAL A 1 196 ? -13.247 8.219 53.217 1.00 78.19 196 VAL A O 1
ATOM 1564 N N . SER A 1 197 ? -12.413 10.082 52.259 1.00 75.81 197 SER A N 1
ATOM 1565 C CA . SER A 1 197 ? -11.588 10.472 53.375 1.00 75.81 197 SER A CA 1
ATOM 1566 C C . SER A 1 197 ? -12.674 10.778 54.372 1.00 75.81 197 SER A C 1
ATOM 1568 O O . SER A 1 197 ? -13.422 11.734 54.154 1.00 75.81 197 SER A O 1
ATOM 1570 N N . GLU A 1 198 ? -12.895 9.864 55.325 1.00 68.56 198 GLU A N 1
ATOM 1571 C CA . GLU A 1 198 ? -13.634 10.169 56.528 1.00 68.56 198 GLU A CA 1
ATOM 1572 C C . GLU A 1 198 ? -12.993 11.475 56.913 1.00 68.56 198 GLU A C 1
ATOM 1574 O O . GLU A 1 198 ? -11.786 11.522 57.167 1.00 68.56 198 GLU A O 1
ATOM 1579 N N . ALA A 1 199 ? -13.724 12.562 56.668 1.00 65.44 199 ALA A N 1
ATOM 1580 C CA . ALA A 1 199 ? -13.260 13.873 57.006 1.00 65.44 199 ALA A CA 1
ATOM 1581 C C . ALA A 1 199 ? -13.088 13.701 58.493 1.00 65.44 199 ALA A C 1
ATOM 1583 O O . ALA A 1 199 ? -14.107 13.585 59.173 1.00 65.44 199 ALA A O 1
ATOM 1584 N N . THR A 1 200 ? -11.843 13.486 58.941 1.00 66.88 200 THR A N 1
ATOM 1585 C CA . THR A 1 200 ? -11.520 13.295 60.342 1.00 66.88 200 THR A CA 1
ATOM 1586 C C . THR A 1 200 ? -12.221 14.473 60.968 1.00 66.88 200 THR A C 1
ATOM 1588 O O . THR A 1 200 ? -11.826 15.599 60.635 1.00 66.88 200 THR A O 1
ATOM 1591 N N . PRO A 1 201 ? -13.352 14.249 61.670 1.00 68.12 201 PRO A N 1
ATOM 1592 C CA . PRO A 1 201 ? -14.248 15.330 62.039 1.00 68.12 201 PRO A CA 1
ATOM 1593 C C . PRO A 1 201 ? -13.332 16.297 62.748 1.00 68.12 201 PRO A C 1
ATOM 1595 O O . PRO A 1 201 ? -12.641 15.804 63.645 1.00 68.12 201 PRO A O 1
ATOM 1598 N N . PRO A 1 202 ? -13.179 17.542 62.238 1.00 68.00 202 PRO A N 1
ATOM 1599 C CA . PRO A 1 202 ? -12.049 18.403 62.554 1.00 68.00 202 PRO A CA 1
ATOM 1600 C C . PRO A 1 202 ? -11.904 18.309 64.046 1.00 68.00 202 PRO A C 1
ATOM 1602 O O . PRO A 1 202 ? -12.842 18.723 64.733 1.00 68.00 202 PRO A O 1
ATOM 1605 N N . HIS A 1 203 ? -10.860 17.585 64.498 1.00 61.91 203 HIS A N 1
ATOM 1606 C CA . HIS A 1 203 ? -10.721 17.213 65.900 1.00 61.91 203 HIS A CA 1
ATOM 1607 C C . HIS A 1 203 ? -11.026 18.485 66.619 1.00 61.91 203 HIS A C 1
ATOM 1609 O O . HIS A 1 203 ? -10.340 19.457 66.297 1.00 61.91 203 HIS A O 1
ATOM 1615 N N . ALA A 1 204 ? -12.109 18.487 67.409 1.00 58.56 204 ALA A N 1
ATOM 1616 C CA . ALA A 1 204 ? -12.583 19.664 68.096 1.00 58.56 204 ALA A CA 1
ATOM 1617 C C . ALA A 1 204 ? -11.324 20.279 68.674 1.00 58.56 204 ALA A C 1
ATOM 1619 O O . ALA A 1 204 ? -10.727 19.713 69.591 1.00 58.56 204 ALA A O 1
ATOM 1620 N N . GLN A 1 205 ? -10.826 21.324 68.007 1.00 59.81 205 GLN A N 1
ATOM 1621 C CA . GLN A 1 205 ? -9.665 22.039 68.461 1.00 59.81 205 GLN A CA 1
ATOM 1622 C C . GLN A 1 205 ? -10.297 22.741 69.626 1.00 59.81 205 GLN A C 1
ATOM 1624 O O . GLN A 1 205 ? -10.970 23.755 69.461 1.00 59.81 205 GLN A O 1
ATOM 1629 N N . THR A 1 206 ? -10.240 22.074 70.777 1.00 63.34 206 THR A N 1
ATOM 1630 C CA . THR A 1 206 ? -10.574 22.632 72.060 1.00 63.34 206 THR A CA 1
ATOM 1631 C C . THR A 1 206 ? -9.813 23.930 72.035 1.00 63.34 206 THR A C 1
ATOM 1633 O O . THR A 1 206 ? -8.581 23.917 71.986 1.00 63.34 206 THR A O 1
ATOM 1636 N N . ILE A 1 207 ? -10.559 25.024 71.891 1.00 61.72 207 ILE A N 1
ATOM 1637 C CA . ILE A 1 207 ? -10.043 26.377 71.881 1.00 61.72 207 ILE A CA 1
ATOM 1638 C C . ILE A 1 207 ? -9.347 26.491 73.228 1.00 61.72 207 ILE A C 1
ATOM 1640 O O . ILE A 1 207 ? -9.974 26.720 74.260 1.00 61.72 207 ILE A O 1
ATOM 1644 N N . ARG A 1 208 ? -8.052 26.180 73.248 1.00 61.06 208 ARG A N 1
ATOM 1645 C CA . ARG A 1 208 ? -7.221 26.358 74.419 1.00 61.06 208 ARG A CA 1
ATOM 1646 C C . ARG A 1 208 ? -7.121 27.863 74.516 1.00 61.06 208 ARG A C 1
ATOM 1648 O O . ARG A 1 208 ? -6.582 28.499 73.610 1.00 61.06 208 ARG A O 1
ATOM 1655 N N . ALA A 1 209 ? -7.754 28.409 75.549 1.00 62.47 209 ALA A N 1
ATOM 1656 C CA . ALA A 1 209 ? -7.730 29.830 75.829 1.00 62.47 209 ALA A CA 1
ATOM 1657 C C . ALA A 1 209 ? -6.288 30.349 75.678 1.00 62.47 209 ALA A C 1
ATOM 1659 O O . ALA A 1 209 ? -5.354 29.656 76.102 1.00 62.47 209 ALA A O 1
ATOM 1660 N N . PRO A 1 210 ? -6.093 31.514 75.040 1.00 58.50 210 PRO A N 1
ATOM 1661 C CA . PRO A 1 210 ? -4.768 32.075 74.841 1.00 58.50 210 PRO A CA 1
ATOM 1662 C C . PRO A 1 210 ? -4.067 32.177 76.194 1.00 58.50 210 PRO A C 1
ATOM 1664 O O . PRO A 1 210 ? -4.566 32.826 77.112 1.00 58.50 210 PRO A O 1
ATOM 1667 N N . HIS A 1 211 ? -2.920 31.509 76.325 1.00 60.16 211 HIS A N 1
ATOM 1668 C CA . HIS A 1 211 ? -2.047 31.713 77.471 1.00 60.16 211 HIS A CA 1
ATOM 1669 C C . HIS A 1 211 ? -1.534 33.160 77.399 1.00 60.16 211 HIS A C 1
ATOM 1671 O O . HIS A 1 211 ? -0.893 33.521 76.406 1.00 60.16 211 HIS A O 1
ATOM 1677 N N . PRO A 1 212 ? -1.810 34.008 78.404 1.00 57.91 212 PRO A N 1
ATOM 1678 C CA . PRO A 1 212 ? -1.235 35.337 78.452 1.00 57.91 212 PRO A CA 1
ATOM 1679 C C . PRO A 1 212 ? 0.244 35.185 78.806 1.00 57.91 212 PRO A C 1
ATOM 1681 O O . PRO A 1 212 ? 0.592 34.737 79.895 1.00 57.91 212 PRO A O 1
ATOM 1684 N N . GLY A 1 213 ? 1.107 35.543 77.862 1.00 64.62 213 GLY A N 1
ATOM 1685 C CA . GLY A 1 213 ? 2.538 35.673 78.101 1.00 64.62 213 GLY A CA 1
ATOM 1686 C C . GLY A 1 213 ? 3.377 34.835 77.156 1.00 64.62 213 GLY A C 1
ATOM 1687 O O . GLY A 1 213 ? 3.730 33.710 77.477 1.00 64.62 213 GLY A O 1
ATOM 1688 N N . TYR A 1 214 ? 3.756 35.426 76.025 1.00 53.06 214 TYR A N 1
ATOM 1689 C CA . TYR A 1 214 ? 5.167 35.490 75.647 1.00 53.06 214 TYR A CA 1
ATOM 1690 C C . TYR A 1 214 ? 5.360 36.588 74.595 1.00 53.06 214 TYR A C 1
ATOM 1692 O O . TYR A 1 214 ? 5.054 36.435 73.415 1.00 53.06 214 TYR A O 1
ATOM 1700 N N . HIS A 1 215 ? 5.865 37.729 75.057 1.00 58.97 215 HIS A N 1
ATOM 1701 C CA . HIS A 1 215 ? 6.604 38.660 74.219 1.00 58.97 215 HIS A CA 1
ATOM 1702 C C . HIS A 1 215 ? 7.908 37.977 73.796 1.00 58.97 215 HIS A C 1
ATOM 1704 O O . HIS A 1 215 ? 8.637 37.490 74.657 1.00 58.97 215 HIS A O 1
ATOM 1710 N N . GLY A 1 216 ? 8.244 37.970 72.505 1.00 51.84 216 GLY A N 1
ATOM 1711 C CA . GLY A 1 216 ? 9.595 37.568 72.116 1.00 51.84 216 GLY A CA 1
ATOM 1712 C C . GLY A 1 216 ? 9.810 37.209 70.656 1.00 51.84 216 GLY A C 1
ATOM 1713 O O . GLY A 1 216 ? 10.043 36.053 70.348 1.00 51.84 216 GLY A O 1
ATOM 1714 N N . GLY A 1 217 ? 9.862 38.225 69.796 1.00 54.78 217 GLY A N 1
ATOM 1715 C CA . GLY A 1 217 ? 11.071 38.435 69.000 1.00 54.78 217 GLY A CA 1
ATOM 1716 C C . GLY A 1 217 ? 11.299 37.630 67.711 1.00 54.78 217 GLY A C 1
ATOM 1717 O O . GLY A 1 217 ? 11.468 36.420 67.715 1.00 54.78 217 GLY A O 1
ATOM 1718 N N . ARG A 1 218 ? 11.575 38.431 66.673 1.00 49.94 218 ARG A N 1
ATOM 1719 C CA . ARG A 1 218 ? 12.493 38.204 65.540 1.00 49.94 218 ARG A CA 1
ATOM 1720 C C . ARG A 1 218 ? 11.923 37.563 6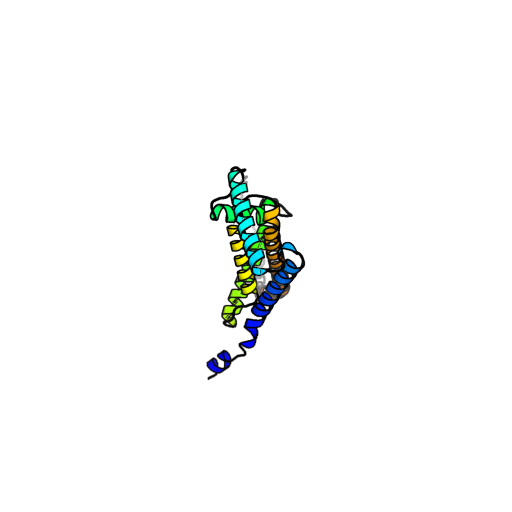4.274 1.00 49.94 218 ARG A C 1
ATOM 1722 O O . ARG A 1 218 ? 11.921 36.358 64.071 1.00 49.94 218 ARG A O 1
ATOM 1729 N N . SER A 1 219 ? 11.558 38.477 63.374 1.00 69.00 219 SER A N 1
ATOM 1730 C CA . SER A 1 219 ? 12.120 38.601 62.022 1.00 69.00 219 SER A CA 1
ATOM 1731 C C . SER A 1 219 ? 13.125 37.521 61.611 1.00 69.00 219 SER A C 1
ATOM 1733 O O . SER A 1 219 ? 14.164 37.391 62.252 1.00 69.00 219 SER A O 1
ATOM 1735 N N . ASN A 1 220 ? 12.898 36.907 60.451 1.00 55.53 220 ASN A N 1
ATOM 1736 C CA . ASN A 1 220 ? 13.936 36.825 59.429 1.00 55.53 220 ASN A CA 1
ATOM 1737 C C . ASN A 1 220 ? 13.313 36.752 58.035 1.00 55.53 220 ASN A C 1
ATOM 1739 O O . ASN A 1 220 ? 12.769 35.740 57.602 1.00 55.53 220 ASN A O 1
ATOM 1743 N N . VAL A 1 221 ? 13.435 37.892 57.363 1.00 59.41 221 VAL A N 1
ATOM 1744 C CA . VAL A 1 221 ? 13.535 38.048 55.917 1.00 59.41 221 VAL A CA 1
ATOM 1745 C C . VAL A 1 221 ? 14.537 37.031 55.379 1.00 59.41 221 VAL A C 1
ATOM 1747 O O . VAL A 1 221 ? 15.689 37.066 55.796 1.00 59.41 221 VAL A O 1
ATOM 1750 N N . TRP A 1 222 ? 14.131 36.192 54.429 1.00 52.75 222 TRP A N 1
ATOM 1751 C CA . TRP A 1 222 ? 15.060 35.669 53.433 1.00 52.75 222 TRP A CA 1
ATOM 1752 C C . TRP A 1 222 ? 14.437 35.756 52.048 1.00 52.75 222 TRP A C 1
ATOM 1754 O O . TRP A 1 222 ? 13.319 35.319 51.787 1.00 52.75 222 TRP A O 1
ATOM 1764 N N . SER A 1 223 ? 15.208 36.440 51.222 1.00 61.94 223 SER A N 1
ATOM 1765 C CA . SER A 1 223 ? 15.028 36.802 49.837 1.00 61.94 223 SER A CA 1
ATOM 1766 C C . SER A 1 223 ? 15.286 35.630 48.890 1.00 61.94 223 SER A C 1
ATOM 1768 O O . SER A 1 223 ? 16.038 34.717 49.208 1.00 61.94 223 SER A O 1
ATOM 1770 N N . ASN A 1 224 ? 14.721 35.774 47.689 1.00 58.47 224 ASN A N 1
ATOM 1771 C CA . ASN A 1 224 ? 15.247 35.368 46.383 1.00 58.47 224 ASN A CA 1
ATOM 1772 C C . ASN A 1 224 ? 15.743 33.924 46.187 1.00 58.47 224 ASN A C 1
ATOM 1774 O O . ASN A 1 224 ? 16.796 33.534 46.687 1.00 58.47 224 ASN A O 1
ATOM 1778 N N . ARG A 1 225 ? 15.146 33.250 45.200 1.00 59.34 225 ARG A N 1
ATOM 1779 C CA . ARG A 1 225 ? 15.660 33.251 43.817 1.00 59.34 225 ARG A CA 1
ATOM 1780 C C . ARG A 1 225 ? 14.552 32.940 42.822 1.00 59.34 225 ARG A C 1
ATOM 1782 O O . ARG A 1 225 ? 13.662 32.146 43.186 1.00 59.34 225 ARG A O 1
#

Radius of gyration: 32.78 Å; chains: 1; bounding box: 40×74×109 Å